Protein AF-X1LEG8-F1 (afdb_monomer)

Mean predicted aligned error: 9.17 Å

Secondary structure (DSSP, 8-state):
---SS-TTS--TT--HHHHHHHHHHHHHHHHTT----TTTHHHHHHHHHHHHHHHHHHTT-SPPPSS-EEEEEPPGGGTTT-SEEEE---TT-SS--EEEEEPPPPTT--HHHHHHHHHHT-HHHHHHHHHHHIIIIIHHHHHHHHHS--HHHHHS--HHHHHHHHHHHHHHHHHTTGGGG-HHHHHHHHHHHHHHHHHHHHHHHHHTT---HHHHHHHHHHHH---HHHHHHHHHHHHHSTT--SSTTS---------------

Radius of gyration: 20.83 Å; Cα contacts (8 Å, |Δi|>4): 251; chains: 1; bounding box: 46×63×55 Å

Structure (mmCIF, N/CA/C/O backbone):
data_AF-X1LEG8-F1
#
_entry.id   AF-X1LEG8-F1
#
loop_
_atom_site.group_PDB
_atom_site.id
_atom_site.type_symbol
_atom_site.label_atom_id
_atom_site.label_alt_id
_atom_site.label_comp_id
_atom_site.label_asym_id
_atom_site.label_entity_id
_atom_site.label_seq_id
_atom_site.pdbx_PDB_ins_code
_atom_site.Cartn_x
_atom_site.Cartn_y
_atom_site.Cartn_z
_atom_site.occupancy
_atom_site.B_iso_or_equiv
_atom_site.auth_seq_id
_atom_site.auth_comp_id
_atom_site.auth_asym_id
_atom_site.auth_atom_id
_atom_site.pdbx_PDB_model_num
ATOM 1 N N . MET A 1 1 ? -18.609 -2.906 20.758 1.00 50.59 1 MET A N 1
ATOM 2 C CA . MET A 1 1 ? -17.667 -1.766 20.766 1.00 50.59 1 MET A CA 1
ATOM 3 C C . MET A 1 1 ? -17.938 -0.996 22.038 1.00 50.59 1 MET A C 1
ATOM 5 O O . MET A 1 1 ? -19.103 -0.759 22.307 1.00 50.59 1 MET A O 1
ATOM 9 N N . ASP A 1 2 ? -16.916 -0.692 22.827 1.00 52.62 2 ASP A N 1
ATOM 10 C CA . ASP A 1 2 ? -17.061 0.093 24.057 1.00 52.62 2 ASP A CA 1
ATOM 11 C C . ASP A 1 2 ? -16.551 1.509 23.755 1.00 52.62 2 ASP A C 1
ATOM 13 O O . ASP A 1 2 ? -15.330 1.698 23.676 1.00 52.62 2 ASP A O 1
ATOM 17 N N . PRO A 1 3 ? -17.426 2.466 23.396 1.00 54.06 3 PRO A N 1
ATOM 18 C CA . PRO A 1 3 ? -16.961 3.752 22.921 1.00 54.06 3 PRO A CA 1
ATOM 19 C C . PRO A 1 3 ? -16.507 4.597 24.114 1.00 54.06 3 PRO A C 1
ATOM 21 O O . PRO A 1 3 ? -17.298 4.970 24.972 1.00 54.06 3 PRO A O 1
ATOM 24 N N . LYS A 1 4 ? -15.226 4.985 24.125 1.00 59.16 4 LYS A N 1
ATOM 25 C CA . LYS A 1 4 ? -14.716 6.033 25.033 1.00 59.16 4 LYS A CA 1
ATOM 26 C C . LYS A 1 4 ? -15.361 7.409 24.785 1.00 59.16 4 LYS A C 1
ATOM 28 O O . LYS A 1 4 ? -15.131 8.332 25.559 1.00 59.16 4 LYS A O 1
ATOM 33 N N . ILE A 1 5 ? -16.111 7.562 23.691 1.00 63.56 5 ILE A N 1
ATOM 34 C CA . ILE A 1 5 ? -16.694 8.819 23.220 1.00 63.56 5 ILE A CA 1
ATOM 35 C C . ILE A 1 5 ? -18.129 8.541 22.786 1.00 63.56 5 ILE A C 1
ATOM 37 O O . ILE A 1 5 ? -18.355 7.821 21.816 1.00 63.56 5 ILE A O 1
ATOM 41 N N . ASN A 1 6 ? -19.092 9.111 23.505 1.00 66.06 6 ASN A N 1
ATOM 42 C CA . ASN A 1 6 ? -20.481 9.120 23.076 1.00 66.06 6 ASN A CA 1
ATOM 43 C C . ASN A 1 6 ? -20.658 10.230 22.027 1.00 66.06 6 ASN A C 1
ATOM 45 O O . ASN A 1 6 ? -20.515 11.406 22.353 1.00 66.06 6 ASN A O 1
ATOM 49 N N . LEU A 1 7 ? -20.932 9.858 20.775 1.00 65.75 7 LEU A N 1
ATOM 50 C CA . LEU A 1 7 ? -21.147 10.817 19.685 1.00 65.75 7 LEU A CA 1
ATOM 51 C C . LEU A 1 7 ? -22.453 11.605 19.848 1.00 65.75 7 LEU A C 1
ATOM 53 O O . LEU A 1 7 ? -22.516 12.755 19.426 1.00 65.75 7 LEU A O 1
ATOM 57 N N . ASP A 1 8 ? -23.450 11.021 20.515 1.00 67.31 8 ASP A N 1
ATOM 58 C CA . ASP A 1 8 ? -24.740 11.662 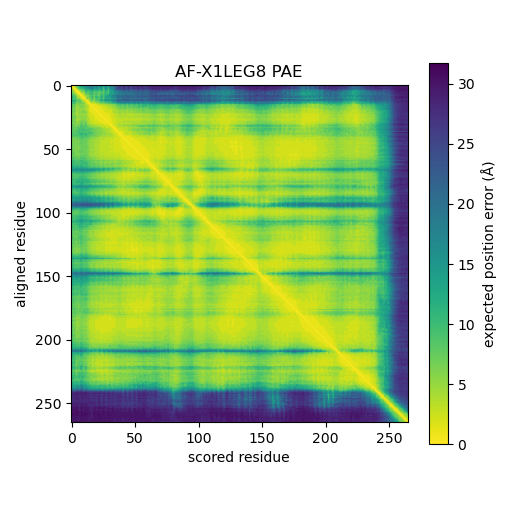20.787 1.00 67.31 8 ASP A CA 1
ATOM 59 C C . ASP A 1 8 ? -24.663 12.637 21.977 1.00 67.31 8 ASP A C 1
ATOM 61 O O . ASP A 1 8 ? -25.548 13.470 22.162 1.00 67.31 8 ASP A O 1
ATOM 65 N N . ASN A 1 9 ? -23.601 12.551 22.790 1.00 66.31 9 ASN A N 1
ATOM 66 C CA . ASN A 1 9 ? -23.337 13.463 23.904 1.00 66.31 9 ASN A CA 1
ATOM 67 C C . ASN A 1 9 ? -21.828 13.762 24.027 1.00 66.31 9 ASN A C 1
ATOM 69 O O . ASN A 1 9 ? -21.149 13.183 24.888 1.00 66.31 9 ASN A O 1
ATOM 73 N N . PRO A 1 10 ? -21.278 14.615 23.142 1.00 68.50 10 PRO A N 1
ATOM 74 C CA . PRO A 1 10 ? -19.847 14.866 23.084 1.00 68.50 10 PRO A CA 1
ATOM 75 C C . PRO A 1 10 ? -19.349 15.631 24.321 1.00 68.50 10 PRO A C 1
ATOM 77 O O . PRO A 1 10 ? -20.083 16.440 24.894 1.00 68.50 10 PRO A O 1
ATOM 80 N N . PRO A 1 11 ? -18.086 15.428 24.745 1.00 71.62 11 PRO A N 1
ATOM 81 C CA . PRO A 1 11 ? -17.508 16.194 25.842 1.00 71.62 11 PRO A CA 1
ATOM 82 C C . PRO A 1 11 ? -17.543 17.699 25.521 1.00 71.62 11 PRO A C 1
ATOM 84 O O . PRO A 1 11 ? -17.097 18.083 24.439 1.00 71.62 11 PRO A O 1
ATOM 87 N N . PRO A 1 12 ? -17.964 18.571 26.457 1.00 67.38 12 PRO A N 1
ATOM 88 C CA . PRO A 1 12 ? -18.125 20.009 26.202 1.00 67.38 12 PRO A CA 1
ATOM 89 C C . PRO A 1 12 ? -16.811 20.745 25.880 1.00 67.38 12 PRO A C 1
ATOM 91 O O . PRO A 1 12 ? -16.831 21.899 25.467 1.00 67.38 12 PRO A O 1
ATOM 94 N N . ASN A 1 13 ? -15.667 20.081 26.067 1.00 76.38 13 ASN A N 1
ATOM 95 C CA . ASN A 1 13 ? -14.334 20.667 25.950 1.0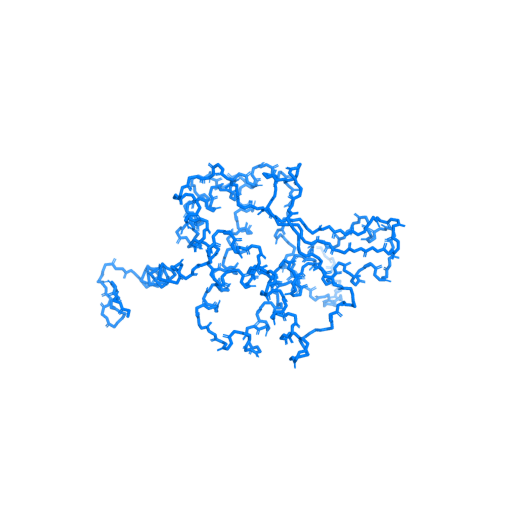0 76.38 13 ASN A CA 1
ATOM 96 C C . ASN A 1 13 ? -13.669 20.421 24.583 1.00 76.38 13 ASN A C 1
ATOM 98 O O . ASN A 1 13 ? -12.525 20.836 24.399 1.00 76.38 13 ASN A O 1
ATOM 102 N N . LEU A 1 14 ? -14.325 19.710 23.658 1.00 76.50 14 LEU A N 1
ATOM 103 C CA . LEU A 1 14 ? -13.778 19.401 22.334 1.00 76.50 14 LEU A CA 1
ATOM 104 C C . LEU A 1 14 ? -14.529 20.174 21.252 1.00 76.50 14 LEU A C 1
ATOM 106 O O . LEU A 1 14 ? -15.758 20.215 21.251 1.00 76.50 14 LEU A O 1
ATOM 110 N N . ASN A 1 15 ? -13.790 20.754 20.307 1.00 83.56 15 ASN A N 1
ATOM 111 C CA . ASN A 1 15 ? -14.395 21.257 19.076 1.00 83.56 15 ASN A CA 1
ATOM 112 C C . ASN A 1 15 ? -14.753 20.094 18.124 1.00 83.56 15 ASN A C 1
ATOM 114 O O . ASN A 1 15 ? -14.345 18.948 18.336 1.00 83.56 15 ASN A O 1
ATOM 118 N N . GLU A 1 16 ? -15.521 20.387 17.075 1.00 82.19 16 GLU A N 1
ATOM 119 C CA . GLU A 1 16 ? -16.015 19.384 16.120 1.00 82.19 16 GLU A CA 1
ATOM 120 C C . GLU A 1 16 ? -14.876 18.567 15.480 1.00 82.19 16 GLU A C 1
ATOM 122 O O . GLU A 1 16 ? -14.900 17.336 15.503 1.00 82.19 16 GLU A O 1
ATOM 127 N N . ASP A 1 17 ? -13.814 19.232 15.020 1.00 82.25 17 ASP A N 1
ATOM 128 C CA . ASP A 1 17 ? -12.648 18.573 14.418 1.00 82.25 17 ASP A CA 1
ATOM 129 C C . ASP A 1 17 ? -11.924 17.636 15.398 1.00 82.25 17 ASP A C 1
ATOM 131 O O . ASP A 1 17 ? -11.496 16.536 15.037 1.00 82.25 17 ASP A O 1
ATOM 135 N N . GLN A 1 18 ? -11.768 18.048 16.659 1.00 83.12 18 GLN A N 1
ATOM 136 C CA . GLN A 1 18 ? -11.148 17.231 17.703 1.00 83.12 18 GLN A CA 1
ATOM 137 C C . GLN A 1 18 ? -11.996 16.002 18.022 1.00 83.12 18 GLN A C 1
ATOM 139 O O . GLN A 1 18 ? -11.447 14.912 18.211 1.00 83.12 18 GLN A O 1
ATOM 144 N N . LEU A 1 19 ? -13.320 16.156 18.061 1.00 84.62 19 LEU A N 1
ATOM 145 C CA . LEU A 1 19 ? -14.245 15.050 18.271 1.00 84.62 19 LEU A CA 1
ATOM 146 C C . LEU A 1 19 ? -14.140 14.024 17.135 1.00 84.62 19 LEU A C 1
ATOM 148 O O . LEU A 1 19 ? -13.983 12.827 17.404 1.00 84.62 19 LEU A O 1
ATOM 152 N N . ILE A 1 20 ? -14.153 14.486 15.880 1.00 84.75 20 ILE A N 1
ATOM 153 C CA . ILE A 1 20 ? -14.007 13.631 14.694 1.00 84.75 20 ILE A CA 1
ATOM 154 C C . ILE A 1 20 ? -12.665 12.899 14.735 1.00 84.75 20 ILE A C 1
ATOM 156 O O . ILE A 1 20 ? -12.637 11.670 14.660 1.00 84.75 20 ILE A O 1
ATOM 160 N N . ASN A 1 21 ? -11.556 13.616 14.927 1.00 86.88 21 ASN A N 1
ATOM 161 C CA . ASN A 1 21 ? -10.221 13.016 14.943 1.00 86.88 21 ASN A CA 1
ATOM 162 C C . ASN A 1 21 ? -10.068 11.968 16.048 1.00 86.88 21 ASN A C 1
ATOM 164 O O . ASN A 1 21 ? -9.517 10.895 15.807 1.00 86.88 21 ASN A O 1
ATOM 168 N N . THR A 1 22 ? -10.583 12.241 17.248 1.00 86.44 22 THR A N 1
ATOM 169 C CA . THR A 1 22 ? -10.482 11.289 18.363 1.00 86.44 22 THR A CA 1
ATOM 170 C C . THR A 1 22 ? -11.339 10.048 18.111 1.00 86.44 22 THR A C 1
ATOM 172 O O . THR A 1 22 ? -10.915 8.931 18.408 1.00 86.44 22 THR A O 1
ATOM 175 N N . THR A 1 23 ? -12.512 10.218 17.500 1.00 88.06 23 THR A N 1
ATOM 176 C CA . THR A 1 23 ? -13.386 9.104 17.109 1.00 88.06 23 THR A CA 1
ATOM 177 C C . THR A 1 23 ? -12.735 8.245 16.028 1.00 88.06 23 THR A C 1
ATOM 179 O O . THR A 1 23 ? -12.652 7.026 16.179 1.00 88.06 23 THR A O 1
ATOM 182 N N . VAL A 1 24 ? -12.214 8.864 14.965 1.00 89.50 24 VAL A N 1
ATOM 183 C CA . VAL A 1 24 ? -11.511 8.168 13.877 1.00 89.50 24 VAL A CA 1
ATOM 184 C C . VAL A 1 24 ? -10.301 7.407 14.416 1.00 89.50 24 VAL A C 1
ATOM 186 O O . VAL A 1 24 ? -10.151 6.221 14.121 1.00 89.50 24 VAL A O 1
ATOM 189 N N . ALA A 1 25 ? -9.480 8.046 15.256 1.00 88.31 25 ALA A N 1
ATOM 190 C CA . ALA A 1 25 ? -8.344 7.398 15.906 1.00 88.31 25 ALA A CA 1
ATOM 191 C C . ALA A 1 25 ? -8.784 6.181 16.733 1.00 88.31 25 ALA A C 1
ATOM 193 O O . ALA A 1 25 ? -8.191 5.112 16.617 1.00 88.31 25 ALA A O 1
ATOM 194 N N . HIS A 1 26 ? -9.869 6.307 17.503 1.00 87.69 26 HIS A N 1
ATOM 195 C CA . HIS A 1 26 ? -10.390 5.211 18.314 1.00 87.69 26 HIS A CA 1
ATOM 196 C C . HIS A 1 26 ? -10.860 4.018 17.472 1.00 87.69 26 HIS A C 1
ATOM 198 O O . HIS A 1 26 ? -10.584 2.868 17.817 1.00 87.69 26 HIS A O 1
ATOM 204 N N . VAL A 1 27 ? -11.555 4.276 16.361 1.00 91.06 27 VAL A N 1
ATOM 205 C CA . VAL A 1 27 ? -12.006 3.219 15.446 1.00 91.06 27 VAL A CA 1
ATOM 206 C C . VAL A 1 27 ? -10.805 2.528 14.792 1.00 91.06 27 VAL A C 1
ATOM 208 O O . VAL A 1 27 ? -10.741 1.298 14.782 1.00 91.06 27 VAL A O 1
ATOM 211 N N . LEU A 1 28 ? -9.817 3.292 14.314 1.00 90.44 28 LEU A N 1
ATOM 212 C CA . LEU A 1 28 ? -8.579 2.746 13.747 1.00 90.44 28 LEU A CA 1
ATOM 213 C C . LEU A 1 28 ? -7.798 1.899 14.768 1.00 90.44 28 LEU A C 1
ATOM 215 O O . LEU A 1 28 ? -7.313 0.820 14.422 1.00 90.44 28 LEU A O 1
ATOM 219 N N . ASP A 1 29 ? -7.747 2.329 16.031 1.00 89.12 29 ASP A N 1
ATOM 220 C CA . ASP A 1 29 ? -7.111 1.589 17.127 1.00 89.12 29 ASP A CA 1
ATOM 221 C C . ASP A 1 29 ? -7.791 0.252 17.446 1.00 89.12 29 ASP A C 1
ATOM 223 O O . ASP A 1 29 ? -7.154 -0.652 17.990 1.00 89.12 29 ASP A O 1
ATOM 227 N N . LYS A 1 30 ? -9.077 0.096 17.120 1.00 89.06 30 LYS A N 1
ATOM 228 C CA . LYS A 1 30 ? -9.771 -1.193 17.234 1.00 89.06 30 LYS A CA 1
ATOM 229 C C . LYS A 1 30 ? -9.525 -2.082 16.021 1.00 89.06 30 LYS A C 1
ATOM 231 O O . LYS A 1 30 ? -9.370 -3.288 16.189 1.00 89.06 30 LYS A O 1
ATOM 236 N N . ILE A 1 31 ? -9.450 -1.495 14.828 1.00 90.31 31 ILE A N 1
ATOM 237 C CA . ILE A 1 31 ? -9.229 -2.233 13.578 1.00 90.31 31 ILE A CA 1
ATOM 238 C C . ILE A 1 31 ? -7.817 -2.831 13.518 1.00 90.31 31 ILE A C 1
ATOM 240 O O . ILE A 1 31 ? -7.653 -3.961 13.064 1.00 90.31 31 ILE A O 1
ATOM 244 N N . LYS A 1 32 ? -6.798 -2.120 14.018 1.00 88.44 32 LYS A N 1
ATOM 245 C CA . LYS A 1 32 ? -5.390 -2.566 13.957 1.00 88.44 32 LYS A CA 1
ATOM 246 C C . LYS A 1 32 ? -5.085 -3.881 14.691 1.00 88.44 32 LYS A C 1
ATOM 248 O O . LYS A 1 32 ? -4.014 -4.447 14.500 1.00 88.44 32 LYS A O 1
ATOM 253 N N . VAL A 1 33 ? -6.003 -4.368 15.531 1.00 87.56 33 VAL A N 1
ATOM 254 C CA . VAL A 1 33 ? -5.869 -5.658 16.233 1.00 87.56 33 VAL A CA 1
ATOM 255 C C . VAL A 1 33 ? -5.995 -6.839 15.259 1.00 87.56 33 VAL A C 1
ATOM 257 O O . VAL A 1 33 ? -5.414 -7.896 15.498 1.00 87.56 33 VAL A O 1
ATOM 260 N N . GLU A 1 34 ? -6.712 -6.661 14.144 1.00 86.25 34 GLU A N 1
ATOM 261 C CA . GLU A 1 34 ? -6.876 -7.671 13.096 1.00 86.25 34 GLU A CA 1
ATOM 262 C C . GLU A 1 34 ? -5.640 -7.717 12.187 1.00 86.25 34 GLU A C 1
ATOM 264 O O . GLU A 1 34 ? -5.536 -6.992 11.195 1.00 86.25 34 GLU A O 1
ATOM 269 N N . ARG A 1 35 ? -4.692 -8.592 12.521 1.00 87.94 35 ARG A N 1
ATOM 270 C CA . ARG A 1 35 ? -3.399 -8.710 11.837 1.00 87.94 35 ARG A CA 1
ATOM 271 C C . ARG A 1 35 ? -3.040 -10.158 11.530 1.00 87.94 35 ARG A C 1
ATOM 273 O O . ARG A 1 35 ? -3.543 -11.077 12.174 1.00 87.94 35 ARG A O 1
ATOM 280 N N . VAL A 1 36 ? -2.160 -10.342 10.553 1.00 88.94 36 VAL A N 1
ATOM 281 C CA . VAL A 1 36 ? -1.570 -11.646 10.233 1.00 88.94 36 VAL A CA 1
ATOM 282 C C . VAL A 1 36 ? -0.410 -11.980 11.166 1.00 88.94 36 VAL A C 1
ATOM 284 O O . VAL A 1 36 ? 0.208 -11.084 11.743 1.00 88.94 36 VAL A O 1
ATOM 287 N N . ALA A 1 37 ? -0.109 -13.273 11.292 1.00 87.88 37 ALA A N 1
ATOM 288 C CA . ALA A 1 37 ? 1.123 -13.737 11.917 1.00 87.88 37 ALA A CA 1
ATOM 289 C C . ALA A 1 37 ? 2.351 -13.295 11.095 1.00 87.88 37 ALA A C 1
ATOM 291 O O . ALA A 1 37 ? 2.256 -13.099 9.878 1.00 87.88 37 ALA A O 1
ATOM 292 N N . LYS A 1 38 ? 3.504 -13.136 11.760 1.00 86.31 38 LYS A N 1
ATOM 293 C CA . LYS A 1 38 ? 4.752 -12.651 11.140 1.00 86.31 38 LYS A CA 1
ATOM 294 C C . LYS A 1 38 ? 5.187 -13.563 9.994 1.00 86.31 38 LYS A C 1
ATOM 296 O O . LYS A 1 38 ? 5.571 -13.085 8.927 1.00 86.31 38 LYS A O 1
ATOM 301 N N . GLU A 1 39 ? 5.076 -14.864 10.215 1.00 87.06 39 GLU A N 1
ATOM 302 C CA . GLU A 1 39 ? 5.507 -15.943 9.328 1.00 87.06 39 GLU A CA 1
ATOM 303 C C . GLU A 1 39 ? 4.639 -16.008 8.062 1.00 87.06 39 GLU A C 1
ATOM 305 O O . GLU A 1 39 ? 5.124 -16.313 6.972 1.00 87.06 39 GLU A O 1
ATOM 310 N N . ASP A 1 40 ? 3.366 -15.628 8.188 1.00 89.75 40 ASP A N 1
ATOM 311 C CA . ASP A 1 40 ? 2.384 -15.680 7.108 1.00 89.75 40 ASP A CA 1
ATOM 312 C C . ASP A 1 40 ? 2.305 -14.391 6.287 1.00 89.75 40 ASP A C 1
ATOM 314 O O . ASP A 1 40 ? 1.570 -14.338 5.303 1.00 89.75 40 ASP A O 1
ATOM 318 N N . TYR A 1 41 ? 3.062 -13.347 6.631 1.00 89.69 41 TYR A N 1
ATOM 319 C CA . TYR A 1 41 ? 2.968 -12.029 5.994 1.00 89.69 41 TYR A CA 1
ATOM 320 C C . TYR A 1 41 ? 3.090 -12.072 4.462 1.00 89.69 41 TYR A C 1
ATOM 322 O O . TYR A 1 41 ? 2.232 -11.552 3.742 1.00 89.69 41 TYR A O 1
ATOM 330 N N . ILE A 1 42 ? 4.134 -12.724 3.941 1.00 91.12 42 ILE A N 1
ATOM 331 C CA . ILE A 1 42 ? 4.359 -12.817 2.489 1.00 91.12 42 ILE A CA 1
ATOM 332 C C . ILE A 1 42 ? 3.293 -13.707 1.836 1.00 91.12 42 ILE A C 1
ATOM 334 O O . ILE A 1 42 ? 2.804 -13.390 0.749 1.00 91.12 42 ILE A O 1
ATOM 338 N N . ASN A 1 43 ? 2.893 -14.792 2.501 1.00 93.12 43 ASN A N 1
ATOM 339 C CA . ASN A 1 43 ? 1.849 -15.691 2.006 1.00 93.12 43 ASN A CA 1
ATOM 340 C C . ASN A 1 43 ? 0.484 -14.997 1.955 1.00 93.12 43 ASN A C 1
ATOM 342 O O . ASN A 1 43 ? -0.265 -15.179 0.992 1.00 93.12 43 ASN A O 1
ATOM 346 N N . ARG A 1 44 ? 0.186 -14.131 2.928 1.00 93.81 44 ARG A N 1
ATOM 347 C CA . ARG A 1 44 ? -1.009 -13.294 2.913 1.00 93.81 44 ARG A CA 1
ATOM 348 C C . ARG A 1 44 ? -1.003 -12.361 1.715 1.00 93.81 44 ARG A C 1
ATOM 350 O O . ARG A 1 44 ? -2.013 -12.285 1.030 1.00 93.81 44 ARG A O 1
ATOM 357 N N . ILE A 1 45 ? 0.115 -11.692 1.434 1.00 94.19 45 ILE A N 1
ATOM 358 C CA . ILE A 1 45 ? 0.222 -10.797 0.273 1.00 94.19 45 ILE A CA 1
ATOM 359 C C . ILE A 1 45 ? 0.002 -11.563 -1.034 1.00 94.19 45 ILE A C 1
ATOM 361 O O . ILE A 1 45 ? -0.727 -11.081 -1.898 1.00 94.19 45 ILE A O 1
ATOM 365 N N . LYS A 1 46 ? 0.585 -12.760 -1.173 1.00 94.88 46 LYS A N 1
ATOM 366 C CA . LYS A 1 46 ? 0.356 -13.635 -2.336 1.00 94.88 46 LYS A CA 1
ATOM 367 C C . LYS A 1 46 ? -1.121 -13.984 -2.499 1.00 94.88 46 LYS A C 1
ATOM 369 O O . LYS A 1 46 ? -1.674 -13.812 -3.577 1.00 94.88 46 LYS A O 1
ATOM 374 N N . THR A 1 47 ? -1.759 -14.414 -1.415 1.00 95.19 47 THR A N 1
ATOM 375 C CA . THR A 1 47 ? -3.183 -14.774 -1.411 1.00 95.19 47 THR A CA 1
ATOM 376 C C . THR A 1 47 ? -4.053 -13.570 -1.769 1.00 95.19 47 THR A C 1
ATOM 378 O O . THR A 1 47 ? -4.881 -13.649 -2.670 1.00 95.19 47 THR A O 1
ATOM 381 N N . SER A 1 48 ? -3.804 -12.416 -1.145 1.00 95.06 48 SER A N 1
ATOM 382 C CA . SER A 1 48 ? -4.510 -11.171 -1.450 1.00 95.06 48 SER A CA 1
ATOM 383 C C . SER A 1 48 ? -4.308 -10.728 -2.900 1.00 95.06 48 SER A C 1
ATOM 385 O O . SER A 1 48 ? -5.248 -10.230 -3.509 1.00 95.06 48 SER A O 1
ATOM 387 N N . ALA A 1 49 ? -3.120 -10.920 -3.478 1.00 95.44 49 ALA A N 1
ATOM 388 C CA . ALA A 1 49 ? -2.854 -10.579 -4.872 1.00 95.44 49 ALA A CA 1
ATOM 389 C C . ALA A 1 49 ? -3.705 -11.415 -5.838 1.00 95.44 49 ALA A C 1
ATOM 391 O O . ALA A 1 49 ? -4.262 -10.853 -6.780 1.00 95.44 49 ALA A O 1
ATOM 392 N N . GLU A 1 50 ? -3.858 -12.715 -5.576 1.00 95.31 50 GLU A N 1
ATOM 393 C CA . GLU A 1 50 ? -4.729 -13.596 -6.362 1.00 95.31 50 GLU A CA 1
ATOM 394 C C . GLU A 1 50 ? -6.215 -13.260 -6.175 1.00 95.31 50 GLU A C 1
ATOM 396 O O . GLU A 1 50 ? -6.955 -13.190 -7.153 1.00 95.31 50 GLU A O 1
ATOM 401 N N . GLU A 1 51 ? -6.662 -12.973 -4.949 1.00 95.50 51 GLU A N 1
ATOM 402 C CA . GLU A 1 51 ? -8.039 -12.527 -4.681 1.00 95.50 51 GLU A CA 1
ATOM 403 C C . GLU A 1 51 ? -8.379 -11.236 -5.440 1.00 95.50 51 GLU A C 1
ATOM 405 O O . GLU A 1 51 ? -9.421 -11.149 -6.092 1.00 95.50 51 GLU A O 1
ATOM 410 N N . ILE A 1 52 ? -7.480 -10.246 -5.408 1.00 95.38 52 ILE A N 1
ATOM 411 C CA . ILE A 1 52 ? -7.648 -8.980 -6.132 1.00 95.38 52 ILE A CA 1
ATOM 412 C C . ILE A 1 52 ? -7.640 -9.218 -7.644 1.00 95.38 52 ILE A C 1
ATOM 414 O O . ILE A 1 52 ? -8.483 -8.676 -8.357 1.00 95.38 52 ILE A O 1
ATOM 418 N N . LYS A 1 53 ? -6.709 -10.035 -8.147 1.00 94.94 53 LYS A N 1
ATOM 419 C CA . LYS A 1 53 ? -6.622 -10.389 -9.567 1.00 94.94 53 LYS A CA 1
ATOM 420 C C . LYS A 1 53 ? -7.915 -11.041 -10.058 1.00 94.94 53 LYS A C 1
ATOM 422 O O . LYS A 1 53 ? -8.463 -10.612 -11.071 1.00 94.94 53 LYS A O 1
ATOM 427 N N . ASN A 1 54 ? -8.428 -12.024 -9.322 1.00 95.06 54 ASN A N 1
ATOM 428 C CA . ASN A 1 54 ? -9.684 -12.696 -9.645 1.00 95.06 54 ASN A CA 1
ATOM 429 C C . ASN A 1 54 ? -10.861 -11.719 -9.627 1.00 95.06 54 ASN A C 1
ATOM 431 O O . ASN A 1 54 ? -11.672 -11.731 -10.549 1.00 95.06 54 ASN A O 1
ATOM 435 N N . PHE A 1 55 ? -10.920 -10.828 -8.636 1.00 96.00 55 PHE A N 1
ATOM 436 C CA . PHE A 1 55 ? -11.955 -9.803 -8.571 1.00 96.00 55 PHE A CA 1
ATOM 437 C C . PHE A 1 55 ? -11.910 -8.847 -9.772 1.00 96.00 55 PHE A C 1
ATOM 439 O O . PHE A 1 55 ? -12.956 -8.537 -10.341 1.00 96.00 55 PHE A O 1
ATOM 446 N N . ILE A 1 56 ? -10.716 -8.402 -10.182 1.00 95.19 56 ILE A N 1
ATOM 447 C CA . ILE A 1 56 ? -10.530 -7.531 -11.354 1.00 95.19 56 ILE A CA 1
ATOM 448 C C . ILE A 1 56 ? -11.071 -8.195 -12.620 1.00 95.19 56 ILE A C 1
ATOM 450 O O . ILE A 1 56 ? -11.772 -7.538 -13.387 1.00 95.19 56 ILE A O 1
ATOM 454 N N . ILE A 1 57 ? -10.756 -9.480 -12.817 1.00 94.44 57 ILE A N 1
ATOM 455 C CA . ILE A 1 57 ? -11.193 -10.257 -13.983 1.00 94.44 57 ILE A CA 1
ATOM 456 C C . ILE A 1 57 ? -12.712 -10.452 -13.955 1.00 94.44 57 ILE A C 1
ATOM 458 O O . ILE A 1 57 ? -13.379 -10.179 -14.945 1.00 94.44 57 ILE A O 1
ATOM 462 N N . GLN A 1 58 ? -13.268 -10.879 -12.818 1.00 95.50 58 GLN A N 1
ATOM 463 C CA . GLN A 1 58 ? -14.703 -11.158 -12.675 1.00 95.50 58 GLN A CA 1
ATOM 464 C C . GLN A 1 58 ? -15.586 -9.916 -12.846 1.00 95.50 58 GLN A C 1
ATOM 466 O O . GLN A 1 58 ? -16.712 -10.035 -13.315 1.00 95.50 58 GLN A O 1
ATOM 471 N N . ASN A 1 59 ? -15.091 -8.738 -12.456 1.00 94.69 59 ASN A N 1
ATOM 472 C CA . ASN A 1 59 ? -15.842 -7.478 -12.503 1.00 94.69 59 ASN A CA 1
ATOM 473 C C . ASN A 1 59 ? -15.411 -6.557 -13.656 1.00 94.69 59 ASN A C 1
ATOM 475 O O . ASN A 1 59 ? -15.768 -5.370 -13.651 1.00 94.69 59 ASN A O 1
ATOM 479 N N . GLU A 1 60 ? -14.609 -7.092 -14.586 1.00 92.62 60 GLU A N 1
ATOM 480 C CA . GLU A 1 60 ? -14.113 -6.421 -15.794 1.00 92.62 60 GLU A CA 1
ATOM 481 C C . GLU A 1 60 ? -13.591 -5.003 -15.503 1.00 92.62 60 GLU A C 1
ATOM 483 O O . GLU A 1 60 ? -13.938 -4.030 -16.171 1.00 92.62 60 GLU A O 1
ATOM 488 N N . VAL A 1 61 ? -12.794 -4.858 -14.436 1.00 91.88 61 VAL A N 1
ATOM 489 C CA . VAL A 1 61 ? -12.349 -3.533 -13.961 1.00 91.88 61 VAL A CA 1
ATOM 490 C C . VAL A 1 61 ? -11.334 -2.930 -14.925 1.00 91.88 61 VAL A C 1
ATOM 492 O O . VAL A 1 61 ? -11.457 -1.772 -15.315 1.00 91.88 61 VAL A O 1
ATOM 495 N N . ILE A 1 62 ? -10.326 -3.721 -15.297 1.00 92.88 62 ILE A N 1
ATOM 496 C CA . ILE A 1 62 ? -9.308 -3.388 -16.294 1.00 92.88 62 ILE A CA 1
ATOM 497 C C . ILE A 1 62 ? -8.810 -4.665 -16.976 1.00 92.88 62 ILE A C 1
ATOM 499 O O . ILE A 1 62 ? -8.877 -5.754 -16.404 1.00 92.88 62 ILE A O 1
ATOM 503 N N . GLU A 1 63 ? -8.215 -4.520 -18.156 1.00 91.31 63 GLU A N 1
ATOM 504 C CA . GLU A 1 63 ? -7.498 -5.609 -18.818 1.00 91.31 63 GLU A CA 1
ATOM 505 C C . GLU A 1 63 ? -6.138 -5.852 -18.140 1.00 91.31 63 GLU A C 1
ATOM 507 O O . GLU A 1 63 ? -5.257 -4.981 -18.124 1.00 91.31 63 GLU A O 1
ATOM 512 N N . LEU A 1 64 ? -5.955 -7.043 -17.566 1.00 92.12 64 LEU A N 1
ATOM 513 C CA . LEU A 1 64 ? -4.702 -7.429 -16.921 1.00 92.12 64 LEU A CA 1
ATOM 514 C C . LEU A 1 64 ? -3.681 -7.983 -17.930 1.00 92.12 64 LEU A C 1
ATOM 516 O O . LEU A 1 64 ? -4.064 -8.652 -18.886 1.00 92.12 64 LEU A O 1
ATOM 520 N N . PRO A 1 65 ? -2.374 -7.759 -17.697 1.00 89.81 65 PRO A N 1
ATOM 521 C CA . PRO A 1 65 ? -1.302 -8.389 -18.458 1.00 89.81 65 PRO A CA 1
ATOM 522 C C . PRO A 1 65 ? -1.413 -9.914 -18.524 1.00 89.81 65 PRO A C 1
ATOM 524 O O . PRO A 1 65 ? -1.736 -10.560 -17.529 1.00 89.81 65 PRO A O 1
ATOM 527 N N . GLU A 1 66 ? -1.025 -10.483 -19.667 1.00 83.56 66 GLU A N 1
ATOM 528 C CA . GLU A 1 66 ? -0.889 -11.936 -19.861 1.00 83.56 66 GLU A CA 1
ATOM 529 C C . GLU A 1 66 ? 0.181 -12.546 -18.937 1.00 83.56 66 GLU A C 1
ATOM 531 O O . GLU A 1 66 ? 0.071 -13.693 -18.507 1.00 83.56 66 GLU A O 1
ATOM 536 N N . ASN A 1 67 ? 1.222 -11.773 -18.609 1.00 83.25 67 ASN A N 1
ATOM 537 C CA . ASN A 1 67 ? 2.284 -12.205 -17.710 1.00 83.25 67 ASN A CA 1
ATOM 538 C C . ASN A 1 67 ? 1.837 -12.112 -16.247 1.00 83.25 67 ASN A C 1
ATOM 540 O O . ASN A 1 67 ? 1.255 -11.117 -15.811 1.00 83.25 67 ASN A O 1
ATOM 544 N N . ASN A 1 68 ? 2.211 -13.117 -15.458 1.00 85.81 68 ASN A N 1
ATOM 545 C CA . ASN A 1 68 ? 2.059 -13.063 -14.010 1.00 85.81 68 ASN A CA 1
ATOM 546 C C . ASN A 1 68 ? 3.175 -12.233 -13.356 1.00 85.81 68 ASN A C 1
ATOM 548 O O . ASN A 1 68 ? 4.270 -12.078 -13.903 1.00 85.81 68 ASN A O 1
ATOM 552 N N . LEU A 1 69 ? 2.866 -11.693 -12.179 1.00 91.31 69 LEU A N 1
ATOM 553 C CA . LEU A 1 69 ? 3.793 -10.987 -11.310 1.00 91.31 69 LEU A CA 1
ATOM 554 C C . LEU A 1 69 ? 4.248 -11.937 -10.200 1.00 91.31 69 LEU A C 1
ATOM 556 O O . LEU A 1 69 ? 3.457 -12.299 -9.329 1.00 91.31 69 LEU A O 1
ATOM 560 N N . ASP A 1 70 ? 5.530 -12.285 -10.193 1.00 92.88 70 ASP A N 1
ATOM 561 C CA . ASP A 1 70 ? 6.084 -13.181 -9.181 1.00 92.88 70 ASP A CA 1
ATOM 562 C C . ASP A 1 70 ? 6.303 -12.427 -7.867 1.00 92.88 70 ASP A C 1
ATOM 564 O O . ASP A 1 70 ? 7.111 -11.503 -7.789 1.00 92.88 70 ASP A O 1
ATOM 568 N N . ILE A 1 71 ? 5.606 -12.812 -6.801 1.00 94.31 71 ILE A N 1
ATOM 569 C CA . ILE A 1 71 ? 5.808 -12.221 -5.473 1.00 94.31 71 ILE A CA 1
ATOM 570 C C . ILE A 1 71 ? 6.834 -13.064 -4.717 1.00 94.31 71 ILE A C 1
ATOM 572 O O . ILE A 1 71 ? 6.572 -14.219 -4.373 1.00 94.31 71 ILE A O 1
ATOM 576 N N . VAL A 1 72 ? 8.004 -12.490 -4.441 1.00 93.88 72 VAL A N 1
ATOM 577 C CA . VAL A 1 72 ? 9.149 -13.221 -3.876 1.00 93.88 72 VAL A CA 1
ATOM 578 C C . VA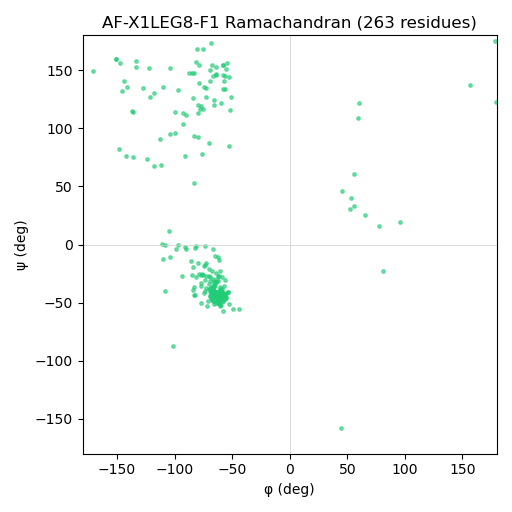L A 1 72 ? 9.796 -12.462 -2.712 1.00 93.88 72 VAL A C 1
ATOM 580 O O . VAL A 1 72 ? 9.724 -11.230 -2.663 1.00 93.88 72 VAL A O 1
ATOM 583 N N . PRO A 1 73 ? 10.447 -13.162 -1.766 1.00 93.19 73 PRO A N 1
ATOM 584 C CA . PRO A 1 73 ? 11.306 -12.518 -0.778 1.00 93.19 73 PRO A CA 1
ATOM 585 C C . PRO A 1 73 ? 12.411 -11.697 -1.452 1.00 93.19 73 PRO A C 1
ATOM 587 O O . PRO A 1 73 ? 12.975 -12.099 -2.471 1.00 93.19 73 PRO A O 1
ATOM 590 N N . MET A 1 74 ? 12.715 -10.529 -0.895 1.00 93.44 74 MET A N 1
ATOM 591 C CA . MET A 1 74 ? 13.780 -9.667 -1.398 1.00 93.44 74 MET A CA 1
ATOM 592 C C . MET A 1 74 ? 15.163 -10.255 -1.076 1.00 93.44 74 MET A C 1
ATOM 594 O O . MET A 1 74 ? 15.378 -10.648 0.071 1.00 93.44 74 MET A O 1
ATOM 598 N N . PRO A 1 75 ? 16.114 -10.275 -2.029 1.00 91.25 75 PRO A N 1
ATOM 599 C CA . PRO A 1 75 ? 17.501 -10.654 -1.752 1.00 91.25 75 PRO A CA 1
ATOM 600 C C . PRO A 1 75 ? 18.137 -9.768 -0.677 1.00 91.25 75 PRO A C 1
ATOM 602 O O . PRO A 1 75 ? 17.833 -8.573 -0.610 1.00 91.25 75 PRO A O 1
ATOM 605 N N . HIS A 1 76 ? 19.024 -10.344 0.139 1.00 88.69 76 HIS A N 1
ATOM 606 C CA . HIS A 1 76 ? 19.601 -9.690 1.319 1.00 88.69 76 HIS A CA 1
ATOM 607 C C . HIS A 1 76 ? 20.307 -8.371 0.975 1.00 88.69 76 HIS A C 1
ATOM 609 O O . HIS A 1 76 ? 20.181 -7.399 1.712 1.00 88.69 76 HIS A O 1
ATOM 615 N N . GLU A 1 77 ? 20.961 -8.285 -0.188 1.00 88.31 77 GLU A N 1
ATOM 616 C CA . GLU A 1 77 ? 21.674 -7.069 -0.623 1.00 88.31 77 GLU A CA 1
ATOM 617 C C . GLU A 1 77 ? 20.773 -5.828 -0.776 1.00 88.31 77 GLU A C 1
ATOM 619 O O . GLU A 1 77 ? 21.262 -4.699 -0.747 1.00 88.31 77 GLU A O 1
ATOM 624 N N . PHE A 1 78 ? 19.463 -6.018 -0.968 1.00 85.56 78 PHE A N 1
ATOM 625 C CA . PHE A 1 78 ? 18.496 -4.924 -1.119 1.00 85.56 78 PHE A CA 1
ATOM 626 C C . PHE A 1 78 ? 17.649 -4.679 0.136 1.00 85.56 78 PHE A C 1
ATOM 628 O O . PHE A 1 78 ? 16.949 -3.659 0.212 1.00 85.56 78 PHE A O 1
ATOM 635 N N . GLN A 1 79 ? 17.710 -5.587 1.115 1.00 85.44 79 GLN A N 1
ATOM 636 C CA . GLN A 1 79 ? 17.027 -5.429 2.395 1.00 85.44 79 GLN A CA 1
ATOM 637 C C . GLN A 1 79 ? 17.611 -4.218 3.151 1.00 85.44 79 GLN A C 1
ATOM 639 O O . GLN A 1 79 ? 18.768 -3.845 2.974 1.00 85.44 79 GLN A O 1
ATOM 644 N N . GLY A 1 80 ? 16.779 -3.511 3.921 1.00 76.06 80 GLY A N 1
ATOM 645 C CA . GLY A 1 80 ? 17.164 -2.269 4.617 1.00 76.06 80 GLY A CA 1
ATOM 646 C C . GLY A 1 80 ? 17.155 -0.992 3.758 1.00 76.06 80 GLY A C 1
ATOM 647 O O . GLY A 1 80 ? 16.952 0.098 4.287 1.00 76.06 80 GLY A O 1
ATOM 648 N N . ILE A 1 81 ? 17.268 -1.089 2.426 1.00 75.75 81 ILE A N 1
ATOM 649 C CA . ILE A 1 81 ? 17.190 0.083 1.525 1.00 75.75 81 ILE A CA 1
ATOM 650 C C . ILE A 1 81 ? 15.734 0.440 1.209 1.00 75.75 81 ILE A C 1
ATOM 652 O O . ILE A 1 81 ? 15.327 1.609 1.146 1.00 75.75 81 ILE A O 1
ATOM 656 N N . THR A 1 82 ? 14.926 -0.582 0.934 1.00 80.81 82 THR A N 1
ATOM 657 C CA . THR A 1 82 ? 13.513 -0.420 0.615 1.00 80.81 82 THR A CA 1
ATOM 658 C C . THR A 1 82 ? 12.704 -1.604 1.109 1.00 80.81 82 THR A C 1
ATOM 660 O O . THR A 1 82 ? 13.232 -2.690 1.291 1.00 80.81 82 THR A O 1
ATOM 663 N N . TRP A 1 83 ? 11.408 -1.380 1.326 1.00 84.06 83 TRP A N 1
ATOM 664 C CA . TRP A 1 83 ? 10.478 -2.426 1.752 1.00 84.06 83 TRP A CA 1
ATOM 665 C C . TRP A 1 83 ? 9.915 -3.242 0.581 1.00 84.06 83 TRP A C 1
ATOM 667 O O . TRP A 1 83 ? 9.471 -4.373 0.736 1.00 84.06 83 TRP A O 1
ATOM 677 N N . THR A 1 84 ? 9.872 -2.630 -0.606 1.00 89.50 84 THR A N 1
ATOM 678 C CA . THR A 1 84 ? 9.368 -3.257 -1.832 1.00 89.50 84 THR A CA 1
ATOM 679 C C . THR A 1 84 ? 10.156 -2.818 -3.037 1.00 89.50 84 THR A C 1
ATOM 681 O O . THR A 1 84 ? 10.441 -1.629 -3.209 1.00 89.50 84 THR A O 1
ATOM 684 N N . ARG A 1 85 ? 10.404 -3.769 -3.932 1.00 89.44 85 ARG A N 1
ATOM 685 C CA . ARG A 1 85 ? 11.065 -3.519 -5.204 1.00 89.44 85 ARG A CA 1
ATOM 686 C C . ARG A 1 85 ? 10.351 -4.284 -6.311 1.00 89.44 85 ARG A C 1
ATOM 688 O O . ARG A 1 85 ? 10.347 -5.505 -6.326 1.00 89.44 85 ARG A O 1
ATOM 695 N N . LEU A 1 86 ? 9.756 -3.548 -7.247 1.00 89.94 86 LEU A N 1
ATOM 696 C CA . LEU A 1 86 ? 9.301 -4.129 -8.505 1.00 89.94 86 LEU A CA 1
ATOM 697 C C . LEU A 1 86 ? 10.517 -4.262 -9.419 1.00 89.94 86 LEU A C 1
ATOM 699 O O . LEU A 1 86 ? 11.176 -3.266 -9.728 1.00 89.94 86 LEU A O 1
ATOM 703 N N . THR A 1 87 ? 10.812 -5.486 -9.821 1.00 89.19 87 THR A N 1
ATOM 704 C CA . THR A 1 87 ? 11.817 -5.795 -10.827 1.00 89.19 87 THR A CA 1
ATOM 705 C C . THR A 1 87 ? 11.133 -6.149 -12.128 1.00 89.19 87 THR A C 1
ATOM 707 O O . THR A 1 87 ? 9.986 -6.596 -12.173 1.00 89.19 87 THR A O 1
ATOM 710 N N . SER A 1 88 ? 11.845 -5.883 -13.203 1.00 86.31 88 SER A N 1
ATOM 711 C CA . SER A 1 88 ? 11.346 -6.043 -14.550 1.00 86.31 88 SER A CA 1
ATOM 712 C C . SER A 1 88 ? 12.514 -6.366 -15.467 1.00 86.31 88 SER A C 1
ATOM 714 O O . SER A 1 88 ? 13.636 -5.993 -15.105 1.00 86.31 88 SER A O 1
ATOM 716 N N . PRO A 1 89 ? 12.254 -6.947 -16.646 1.00 83.75 89 PRO A N 1
ATOM 717 C CA . PRO A 1 89 ? 13.303 -7.293 -17.596 1.00 83.75 89 PRO A CA 1
ATOM 718 C C . PRO A 1 89 ? 14.176 -6.091 -17.959 1.00 83.75 89 PRO A C 1
ATOM 720 O O . PRO A 1 89 ? 13.722 -4.931 -17.921 1.00 83.75 89 PRO A O 1
ATOM 723 N N . GLY A 1 90 ? 15.432 -6.377 -18.296 1.00 82.19 90 GLY A N 1
ATOM 724 C CA . GLY A 1 90 ? 16.395 -5.380 -18.741 1.00 82.19 90 GLY A CA 1
ATOM 725 C C . GLY A 1 90 ? 15.868 -4.565 -19.924 1.00 82.19 90 GLY A C 1
ATOM 726 O O . GLY A 1 90 ? 15.013 -5.004 -20.685 1.00 82.19 90 GLY A O 1
ATOM 727 N N . VAL A 1 91 ? 16.388 -3.351 -20.106 1.00 80.94 91 VAL A N 1
ATOM 728 C CA . VAL A 1 91 ? 15.940 -2.437 -21.180 1.00 80.94 91 VAL A CA 1
ATOM 729 C C . VAL A 1 91 ? 16.103 -3.043 -22.582 1.00 80.94 91 VAL A C 1
ATOM 731 O O . VAL A 1 91 ? 15.340 -2.700 -23.484 1.00 80.94 91 VAL A O 1
ATOM 734 N N . TYR A 1 92 ? 17.075 -3.944 -22.741 1.00 80.38 92 TYR A N 1
ATOM 735 C CA . TYR A 1 92 ? 17.379 -4.660 -23.982 1.00 80.38 92 TYR A CA 1
ATOM 736 C C . TYR A 1 92 ? 16.790 -6.079 -24.029 1.00 80.38 92 TYR A C 1
ATOM 738 O O . TYR A 1 92 ? 16.909 -6.756 -25.046 1.00 80.38 92 TYR A O 1
ATOM 746 N N . GLU A 1 93 ? 16.156 -6.538 -22.948 1.00 79.31 93 GLU A N 1
ATOM 747 C CA . GLU A 1 93 ? 15.511 -7.847 -22.890 1.00 79.31 93 GLU A CA 1
ATOM 748 C C . GLU A 1 93 ? 14.056 -7.703 -23.345 1.00 79.31 93 GLU A C 1
ATOM 750 O O . GLU A 1 93 ? 13.232 -7.085 -22.672 1.00 79.31 93 GLU A O 1
ATOM 755 N N . GLY A 1 94 ? 13.734 -8.269 -24.511 1.00 66.50 94 GLY A N 1
ATOM 756 C CA . GLY A 1 94 ? 12.376 -8.226 -25.069 1.00 66.50 94 GLY A CA 1
ATOM 757 C C . GLY A 1 94 ? 11.375 -9.135 -24.348 1.00 66.50 94 GLY A C 1
ATOM 758 O O . GLY A 1 94 ? 10.169 -8.972 -24.508 1.00 66.50 94 GLY A O 1
ATOM 759 N N . SER A 1 95 ? 11.865 -10.078 -23.544 1.00 70.25 95 SER A N 1
ATOM 760 C CA . SER A 1 95 ? 11.061 -11.041 -22.795 1.00 70.25 95 SER A CA 1
ATOM 761 C C . SER A 1 95 ? 11.672 -11.276 -21.422 1.00 70.25 95 SER A C 1
ATOM 763 O O . SER A 1 95 ? 12.876 -11.499 -21.315 1.00 70.25 95 SER A O 1
ATOM 765 N N . GLY A 1 96 ? 10.843 -11.297 -20.386 1.00 75.62 96 GLY A N 1
ATOM 766 C CA . GLY A 1 96 ? 11.263 -11.725 -19.060 1.00 75.62 96 GLY A CA 1
ATOM 767 C C . GLY A 1 96 ? 10.135 -11.607 -18.045 1.00 75.62 96 GLY A C 1
ATOM 768 O O . GLY A 1 96 ? 9.041 -11.122 -18.351 1.00 75.62 96 GLY A O 1
ATOM 769 N N . THR A 1 97 ? 10.406 -12.073 -16.834 1.00 84.50 97 THR A N 1
ATOM 770 C CA . THR A 1 97 ?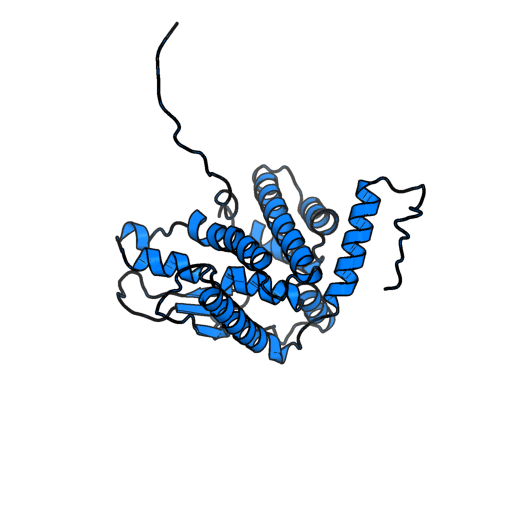 9.442 -12.070 -15.739 1.00 84.50 97 THR A CA 1
ATOM 771 C C . THR A 1 97 ? 9.492 -10.756 -14.970 1.00 84.50 97 THR A C 1
ATOM 773 O O . THR A 1 97 ? 10.528 -10.097 -14.847 1.00 84.50 97 THR A O 1
ATOM 776 N N . PHE A 1 98 ? 8.336 -10.348 -14.460 1.00 90.25 98 PHE A N 1
ATOM 777 C CA . PHE A 1 98 ? 8.251 -9.277 -13.482 1.00 90.25 98 PHE A CA 1
ATOM 778 C C . PHE A 1 98 ? 8.185 -9.925 -12.112 1.00 90.25 98 PHE A C 1
ATOM 780 O O . PHE A 1 98 ? 7.386 -10.836 -11.911 1.00 90.25 98 PHE A O 1
ATOM 787 N N . SER A 1 99 ? 8.978 -9.431 -11.163 1.00 92.88 99 SER A N 1
ATOM 788 C CA . SER A 1 99 ? 8.853 -9.878 -9.778 1.00 92.88 99 SER A CA 1
ATOM 789 C C . SER A 1 99 ? 8.705 -8.710 -8.818 1.00 92.88 99 SER A C 1
ATOM 791 O O . SER A 1 99 ? 9.415 -7.704 -8.908 1.00 92.88 99 SER A O 1
ATOM 793 N N . LEU A 1 100 ? 7.763 -8.838 -7.891 1.00 94.31 100 LEU A N 1
ATOM 794 C CA . LEU A 1 100 ? 7.612 -7.966 -6.745 1.00 94.31 100 LEU A CA 1
ATOM 795 C C . LEU A 1 100 ? 8.382 -8.575 -5.573 1.00 94.31 100 LEU A C 1
ATOM 797 O O . LEU A 1 100 ? 7.935 -9.521 -4.929 1.00 94.31 100 LEU A O 1
ATOM 801 N N . GLN A 1 101 ? 9.544 -7.996 -5.300 1.00 94.25 101 GLN A N 1
ATOM 802 C CA . GLN A 1 101 ? 10.396 -8.355 -4.178 1.00 94.25 101 GLN A CA 1
ATOM 803 C C . GLN A 1 101 ? 9.921 -7.628 -2.918 1.00 94.25 101 GLN A C 1
ATOM 805 O O . GLN A 1 101 ? 9.800 -6.395 -2.919 1.00 94.25 101 GLN A O 1
ATOM 810 N N . ILE A 1 102 ? 9.665 -8.380 -1.851 1.00 92.94 102 ILE A N 1
ATOM 811 C CA . ILE A 1 102 ? 9.169 -7.867 -0.567 1.00 92.94 102 ILE A CA 1
ATOM 812 C C . ILE A 1 102 ? 10.196 -8.172 0.511 1.00 92.94 102 ILE A C 1
ATOM 814 O O . ILE A 1 102 ? 10.660 -9.306 0.618 1.00 92.94 102 ILE A O 1
ATOM 818 N N . THR A 1 103 ? 10.552 -7.164 1.301 1.00 90.62 103 THR A N 1
ATOM 819 C CA . THR A 1 103 ? 11.478 -7.333 2.423 1.00 90.62 103 THR A CA 1
ATOM 820 C C . THR A 1 103 ? 10.828 -8.228 3.476 1.00 90.62 103 THR A C 1
ATOM 822 O O . THR A 1 103 ? 9.744 -7.884 3.958 1.00 90.62 103 THR A O 1
ATOM 825 N N . PRO A 1 104 ? 11.435 -9.382 3.813 1.00 89.94 104 PRO A N 1
ATOM 826 C CA . PRO A 1 104 ? 11.000 -10.177 4.954 1.00 89.94 104 PRO A CA 1
ATOM 827 C C . PRO A 1 104 ? 11.070 -9.347 6.236 1.00 89.94 104 PRO A C 1
ATOM 829 O O . PRO A 1 104 ? 11.854 -8.403 6.322 1.00 89.94 104 PRO A O 1
ATOM 832 N N . ILE A 1 105 ? 10.260 -9.695 7.235 1.00 89.06 105 ILE A N 1
ATOM 833 C CA . ILE A 1 105 ? 10.375 -9.044 8.541 1.00 89.06 105 ILE A CA 1
ATOM 834 C C . ILE A 1 105 ? 11.733 -9.429 9.140 1.00 89.06 105 ILE A C 1
ATOM 836 O O . ILE A 1 105 ? 11.981 -10.631 9.264 1.00 89.06 105 ILE A O 1
ATOM 840 N N . PRO A 1 106 ? 12.587 -8.459 9.512 1.00 85.69 106 PRO A N 1
ATOM 841 C CA . PRO A 1 106 ? 13.889 -8.763 10.090 1.00 85.69 106 PRO A CA 1
ATOM 842 C C . PRO A 1 106 ? 13.777 -9.644 11.345 1.00 85.69 106 PRO A C 1
ATOM 844 O O . PRO A 1 106 ? 12.803 -9.577 12.108 1.00 85.69 106 PRO A O 1
ATOM 847 N N . GLU A 1 107 ? 14.747 -10.537 11.529 1.00 84.75 107 GLU A N 1
ATOM 848 C CA . GLU A 1 107 ? 14.786 -11.456 12.675 1.00 84.75 107 GLU A CA 1
ATOM 849 C C . GLU A 1 107 ? 15.219 -10.748 13.964 1.00 84.75 107 GLU A C 1
ATOM 851 O O . GLU A 1 107 ? 14.797 -11.148 15.043 1.00 84.75 107 GLU A O 1
ATOM 856 N N . ASP A 1 108 ? 15.987 -9.666 13.837 1.00 85.94 108 ASP A N 1
ATOM 857 C CA . ASP A 1 108 ? 16.519 -8.828 14.915 1.00 85.94 108 ASP A CA 1
ATOM 858 C C . ASP A 1 108 ? 15.518 -7.790 15.452 1.00 85.94 108 ASP A C 1
ATOM 860 O O . ASP A 1 108 ? 15.840 -7.036 16.367 1.00 85.94 108 ASP A O 1
ATOM 864 N N . TRP A 1 109 ? 14.303 -7.730 14.899 1.00 86.00 109 TRP A N 1
ATOM 865 C CA . TRP A 1 109 ? 13.259 -6.846 15.411 1.00 86.00 109 TRP A CA 1
ATOM 866 C C . TRP A 1 109 ? 12.694 -7.340 16.737 1.00 86.00 109 TRP A C 1
ATOM 868 O O . TRP A 1 109 ? 12.149 -8.442 16.826 1.00 86.00 109 TRP A O 1
ATOM 878 N N . GLU A 1 110 ? 12.704 -6.446 17.722 1.00 89.12 110 GLU A N 1
ATOM 879 C CA . GLU A 1 110 ? 12.026 -6.641 19.000 1.00 89.12 110 GLU A CA 1
ATOM 880 C C . GLU A 1 110 ? 10.520 -6.893 18.804 1.00 89.12 110 GLU A C 1
ATOM 882 O O . GLU A 1 110 ? 9.896 -6.453 17.823 1.00 89.12 110 GLU A O 1
ATOM 887 N N . GLU A 1 111 ? 9.900 -7.576 19.768 1.00 87.06 111 GLU A N 1
ATOM 888 C CA . GLU A 1 111 ? 8.486 -7.960 19.690 1.00 87.06 111 GLU A CA 1
ATOM 889 C C . GLU A 1 111 ? 7.567 -6.735 19.534 1.00 87.06 111 GLU A C 1
ATOM 891 O O . GLU A 1 111 ? 6.656 -6.730 18.699 1.00 87.06 111 GLU A O 1
ATOM 896 N N . ASP A 1 112 ? 7.863 -5.650 20.253 1.00 86.88 112 ASP A N 1
ATOM 897 C CA . ASP A 1 112 ? 7.114 -4.393 20.177 1.00 86.88 112 ASP A CA 1
ATOM 898 C C . ASP A 1 112 ? 7.244 -3.700 18.811 1.00 86.88 112 ASP A C 1
ATOM 900 O O . ASP A 1 112 ? 6.270 -3.132 18.305 1.00 86.88 112 ASP A O 1
ATOM 904 N N . GLN A 1 113 ? 8.415 -3.776 18.169 1.00 85.88 113 GLN A N 1
ATOM 905 C CA . GLN A 1 113 ? 8.627 -3.219 16.827 1.00 85.88 113 GLN A CA 1
ATOM 906 C C . GLN A 1 113 ? 7.824 -3.998 15.787 1.00 85.88 113 GLN A C 1
ATOM 908 O O . GLN A 1 113 ? 7.093 -3.411 14.985 1.00 85.88 113 GLN A O 1
ATOM 913 N N . THR A 1 114 ? 7.898 -5.329 15.856 1.00 87.12 114 THR A N 1
ATOM 914 C CA . THR A 1 114 ? 7.120 -6.230 15.001 1.00 87.12 114 THR A CA 1
ATOM 915 C C . THR A 1 114 ? 5.622 -5.986 15.185 1.00 87.12 114 THR A C 1
ATOM 917 O O . THR A 1 114 ? 4.877 -5.855 14.212 1.00 87.12 114 THR A O 1
ATOM 920 N N . LYS A 1 115 ? 5.163 -5.856 16.432 1.00 87.94 115 LYS A N 1
ATOM 921 C CA . LYS A 1 115 ? 3.766 -5.556 16.747 1.00 87.94 115 LYS A CA 1
ATOM 922 C C . LYS A 1 115 ? 3.322 -4.216 16.166 1.00 87.94 115 LYS A C 1
ATOM 924 O O . LYS A 1 115 ? 2.304 -4.184 15.480 1.00 87.94 115 LYS A O 1
ATOM 929 N N . SER A 1 116 ? 4.088 -3.148 16.383 1.00 87.00 116 SER A N 1
ATOM 930 C CA . SER A 1 116 ? 3.804 -1.809 15.846 1.00 87.00 116 SER A CA 1
ATOM 931 C C . SER A 1 116 ? 3.728 -1.805 14.315 1.00 87.00 116 SER A C 1
ATOM 933 O O . SER A 1 116 ? 2.845 -1.175 13.727 1.00 87.00 116 SER A O 1
ATOM 935 N N . PHE A 1 117 ? 4.598 -2.575 13.653 1.00 88.25 117 PHE A N 1
ATOM 936 C CA . PHE A 1 117 ? 4.550 -2.751 12.206 1.00 88.25 117 PHE A CA 1
ATOM 937 C C . PHE A 1 117 ? 3.242 -3.411 11.753 1.00 88.25 117 PHE A C 1
ATOM 939 O O . PHE A 1 117 ? 2.581 -2.891 10.858 1.00 88.25 117 PHE A O 1
ATOM 946 N N . PHE A 1 118 ? 2.835 -4.518 12.376 1.00 90.00 118 PHE A N 1
ATOM 947 C CA . PHE A 1 118 ? 1.602 -5.225 12.006 1.00 90.00 118 PHE A CA 1
ATOM 948 C C . PHE A 1 118 ? 0.313 -4.522 12.452 1.00 90.00 118 PHE A C 1
ATOM 950 O O . PHE A 1 118 ? -0.747 -4.800 11.898 1.00 90.00 118 PHE A O 1
ATOM 957 N N . GLU A 1 119 ? 0.386 -3.593 13.406 1.00 89.94 119 GLU A N 1
ATOM 958 C CA . GLU A 1 119 ? -0.718 -2.676 13.709 1.00 89.94 119 GLU A CA 1
ATOM 959 C C . GLU A 1 119 ? -0.980 -1.707 12.540 1.00 89.94 119 GLU A C 1
ATOM 961 O O . GLU A 1 119 ? -2.132 -1.462 12.168 1.00 89.94 119 GLU A O 1
ATOM 966 N N . GLU A 1 120 ? 0.080 -1.186 11.914 1.00 87.31 120 GLU A N 1
ATOM 967 C CA . GLU A 1 120 ? -0.053 -0.381 10.695 1.00 87.31 120 GLU A CA 1
ATOM 968 C C . GLU A 1 120 ? -0.429 -1.278 9.502 1.00 87.31 120 GLU A C 1
ATOM 970 O O . GLU A 1 120 ? -1.449 -1.046 8.857 1.00 87.31 120 GLU A O 1
ATOM 975 N N . TYR A 1 121 ? 0.334 -2.346 9.244 1.00 88.25 121 TYR A N 1
ATOM 976 C CA . TYR A 1 121 ? 0.095 -3.343 8.189 1.00 88.25 121 TYR A CA 1
ATOM 977 C C . TYR A 1 121 ? -0.906 -4.421 8.626 1.00 88.25 121 TYR A C 1
ATOM 979 O O . TYR A 1 121 ? -0.648 -5.621 8.528 1.00 88.25 121 TYR A O 1
ATOM 987 N N . ASN A 1 122 ? -2.067 -3.973 9.097 1.00 90.94 122 ASN A N 1
ATOM 988 C CA . ASN A 1 122 ? -3.184 -4.838 9.460 1.00 90.94 122 ASN A CA 1
ATOM 989 C C . ASN A 1 122 ? -3.809 -5.518 8.221 1.00 90.94 122 ASN A C 1
ATOM 991 O O . ASN A 1 122 ? -3.481 -5.199 7.072 1.00 90.94 122 ASN A O 1
ATOM 995 N N . ASN A 1 123 ? -4.753 -6.435 8.446 1.00 90.81 123 ASN A N 1
ATOM 996 C CA . ASN A 1 123 ? -5.388 -7.228 7.385 1.00 90.81 123 ASN A CA 1
ATOM 997 C C . ASN A 1 123 ? -6.036 -6.377 6.279 1.00 90.81 123 ASN A C 1
ATOM 999 O O . ASN A 1 123 ? -6.062 -6.799 5.124 1.00 90.81 123 ASN A O 1
ATOM 1003 N N . PHE A 1 124 ? -6.521 -5.177 6.603 1.00 92.31 124 PHE A N 1
ATOM 1004 C CA . PHE A 1 124 ? -7.146 -4.266 5.642 1.00 92.31 124 PHE A CA 1
ATOM 1005 C C . PHE A 1 124 ? -6.103 -3.463 4.865 1.00 92.31 124 PHE A C 1
ATOM 1007 O O . PHE A 1 124 ? -6.196 -3.345 3.642 1.00 92.31 124 PHE A O 1
ATOM 1014 N N . LEU A 1 125 ? -5.078 -2.941 5.548 1.00 91.25 125 LEU A N 1
ATOM 1015 C CA . LEU A 1 125 ? -4.010 -2.204 4.876 1.00 91.25 125 LEU A CA 1
ATOM 1016 C C . LEU A 1 125 ? -3.200 -3.115 3.948 1.00 91.25 125 LEU A C 1
ATOM 1018 O O . LEU A 1 125 ? -2.774 -2.655 2.892 1.00 91.25 125 LEU A O 1
ATOM 1022 N N . ILE A 1 126 ? -3.026 -4.400 4.282 1.00 92.56 126 ILE A N 1
ATOM 1023 C CA . ILE A 1 126 ? -2.358 -5.368 3.397 1.00 92.56 126 ILE A CA 1
ATOM 1024 C C . ILE A 1 126 ? -3.081 -5.486 2.049 1.00 92.56 126 ILE A C 1
ATOM 1026 O O . ILE A 1 126 ? -2.407 -5.491 1.017 1.00 92.56 126 ILE A O 1
ATOM 1030 N N . TYR A 1 127 ? -4.418 -5.512 2.019 1.00 92.81 127 TYR A N 1
ATOM 1031 C CA . TYR A 1 127 ? -5.170 -5.504 0.757 1.00 92.81 127 TYR A CA 1
ATOM 1032 C C . TYR A 1 127 ? -4.880 -4.255 -0.068 1.00 92.81 127 TYR A C 1
ATOM 1034 O O . TYR A 1 127 ? -4.466 -4.365 -1.217 1.00 92.81 127 TYR A O 1
ATOM 1042 N N . LEU A 1 128 ? -5.023 -3.071 0.527 1.00 93.50 128 LEU A N 1
ATOM 1043 C CA . LEU A 1 128 ? -4.790 -1.790 -0.152 1.00 93.50 128 LEU A CA 1
ATOM 1044 C C . LEU A 1 128 ? -3.342 -1.654 -0.631 1.00 93.50 128 LEU A C 1
ATOM 1046 O O . LEU A 1 128 ? -3.055 -1.220 -1.745 1.00 93.50 128 LEU A O 1
ATOM 1050 N N . TRP A 1 129 ? -2.395 -2.089 0.193 1.00 93.25 129 TRP A N 1
ATOM 1051 C CA . TRP A 1 129 ? -0.995 -2.142 -0.183 1.00 93.25 129 TRP A CA 1
ATOM 1052 C C . TRP A 1 129 ? -0.773 -3.081 -1.370 1.00 93.25 129 TRP A C 1
ATOM 1054 O O . TRP A 1 129 ? -0.043 -2.728 -2.298 1.00 93.25 129 TRP A O 1
ATOM 1064 N N . THR A 1 130 ? -1.431 -4.241 -1.377 1.00 94.25 130 THR A N 1
ATOM 1065 C CA . THR A 1 130 ? -1.346 -5.217 -2.471 1.00 94.25 130 THR A CA 1
ATOM 1066 C C . THR A 1 130 ? -1.958 -4.643 -3.747 1.00 94.25 130 THR A C 1
ATOM 1068 O O . THR A 1 130 ? -1.321 -4.730 -4.795 1.00 94.25 130 THR A O 1
ATOM 1071 N N . ILE A 1 131 ? -3.080 -3.922 -3.648 1.00 94.00 131 ILE A N 1
ATOM 1072 C CA . ILE A 1 131 ? -3.672 -3.152 -4.751 1.00 94.00 131 ILE A CA 1
ATOM 1073 C C . ILE A 1 131 ? -2.653 -2.165 -5.338 1.00 94.00 131 ILE A C 1
ATOM 1075 O O . ILE A 1 131 ? -2.462 -2.093 -6.555 1.00 94.00 131 ILE A O 1
ATOM 1079 N N . ARG A 1 132 ? -1.930 -1.433 -4.477 1.00 92.00 132 ARG A N 1
ATOM 1080 C CA . ARG A 1 132 ? -0.951 -0.418 -4.902 1.00 92.00 132 ARG A CA 1
ATOM 1081 C C . ARG A 1 132 ? 0.372 -0.963 -5.428 1.00 92.00 132 ARG A C 1
ATOM 1083 O O . ARG A 1 132 ? 1.071 -0.252 -6.161 1.00 92.00 132 ARG A O 1
ATOM 1090 N N . LYS A 1 133 ? 0.776 -2.166 -5.022 1.00 91.31 133 LYS A N 1
ATOM 1091 C CA . LYS A 1 133 ? 2.103 -2.726 -5.333 1.00 91.31 133 LYS A CA 1
ATOM 1092 C C . LYS A 1 133 ? 2.062 -3.866 -6.340 1.00 91.31 133 LYS A C 1
ATOM 1094 O O . LYS A 1 133 ? 2.939 -3.891 -7.201 1.00 91.31 133 LYS A O 1
ATOM 1099 N N . ALA A 1 134 ? 1.072 -4.749 -6.243 1.00 92.31 134 ALA A N 1
ATOM 1100 C CA . ALA A 1 134 ? 0.934 -5.945 -7.063 1.00 92.31 134 ALA A CA 1
ATOM 1101 C C . ALA A 1 134 ? -0.095 -5.747 -8.188 1.00 92.31 134 ALA A C 1
ATOM 1103 O O . ALA A 1 134 ? 0.285 -5.308 -9.274 1.00 92.31 134 ALA A O 1
ATOM 1104 N N . TYR A 1 135 ? -1.378 -6.010 -7.920 1.00 91.94 135 TYR A N 1
ATOM 1105 C CA . TYR A 1 135 ? -2.465 -5.956 -8.902 1.00 91.94 135 TYR A CA 1
ATOM 1106 C C . TYR A 1 135 ? -3.543 -4.961 -8.475 1.00 91.94 135 TYR A C 1
ATOM 1108 O O . TYR A 1 135 ? -4.039 -5.097 -7.367 1.00 91.94 135 TYR A O 1
ATOM 1116 N N . PRO A 1 136 ? -3.944 -3.991 -9.316 1.00 89.12 136 PRO A N 1
ATOM 1117 C CA . PRO A 1 136 ? -3.380 -3.668 -10.626 1.00 89.12 136 PRO A CA 1
ATOM 1118 C C . PRO A 1 136 ? -2.019 -2.953 -10.519 1.00 89.12 136 PRO A C 1
ATOM 1120 O O . PRO A 1 136 ? -1.247 -2.957 -11.471 1.00 89.12 136 PRO A O 1
ATOM 1123 N N . GLY A 1 137 ? -1.693 -2.392 -9.351 1.00 88.75 137 GLY A N 1
ATOM 1124 C CA . GLY A 1 137 ? -0.356 -1.955 -8.954 1.00 88.75 137 GLY A CA 1
ATOM 1125 C C . GLY A 1 137 ? 0.466 -1.172 -9.981 1.00 88.75 137 GLY A C 1
ATOM 1126 O O . GLY A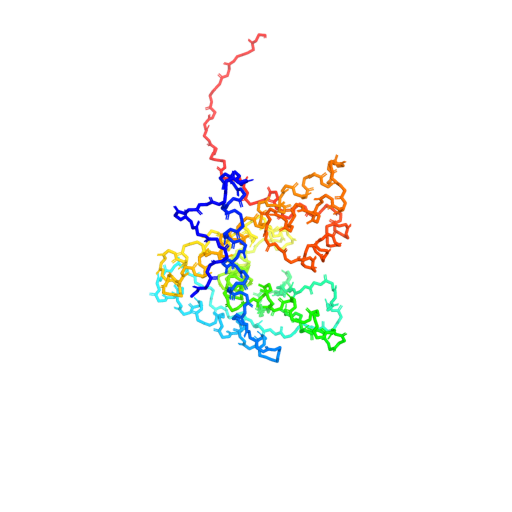 1 137 ? -0.027 -0.524 -10.899 1.00 88.75 137 GLY A O 1
ATOM 1127 N N . GLN A 1 138 ? 1.783 -1.201 -9.783 1.00 89.62 138 GLN A N 1
ATOM 1128 C CA . GLN A 1 138 ? 2.756 -0.564 -10.683 1.00 89.62 138 GLN A CA 1
ATOM 1129 C C . GLN A 1 138 ? 3.121 -1.461 -11.867 1.00 89.62 138 GLN A C 1
ATOM 1131 O O . GLN A 1 138 ? 3.646 -0.981 -12.870 1.00 89.62 138 GLN A O 1
ATOM 1136 N N . PHE A 1 139 ? 2.861 -2.760 -11.726 1.00 91.25 139 PHE A N 1
ATOM 1137 C CA . PHE A 1 139 ? 3.163 -3.779 -12.716 1.00 91.25 139 PHE A CA 1
ATOM 1138 C C . PHE A 1 139 ? 2.396 -3.545 -14.020 1.00 91.25 139 PHE A C 1
ATOM 1140 O O . PHE A 1 139 ? 3.015 -3.508 -15.079 1.00 91.25 139 PHE A O 1
ATOM 1147 N N . VAL A 1 140 ? 1.085 -3.308 -13.944 1.00 92.31 140 VAL A N 1
ATOM 1148 C CA . VAL A 1 140 ? 0.216 -3.161 -15.120 1.00 92.31 140 VAL A CA 1
ATOM 1149 C C . VAL A 1 140 ? 0.661 -2.028 -16.059 1.00 92.31 140 VAL A C 1
ATOM 1151 O O . VAL A 1 140 ? 0.958 -2.311 -17.222 1.00 92.31 140 VAL A O 1
ATOM 1154 N N . PRO A 1 141 ? 0.790 -0.759 -15.614 1.00 90.62 141 PRO A N 1
ATOM 1155 C CA . PRO A 1 141 ? 1.221 0.314 -16.512 1.00 90.62 141 PRO A CA 1
ATOM 1156 C C . PRO A 1 141 ? 2.655 0.102 -17.021 1.00 90.62 141 PRO A C 1
ATOM 1158 O O . PRO A 1 141 ? 2.981 0.461 -18.155 1.00 90.62 141 PRO A O 1
ATOM 1161 N N . LEU A 1 142 ? 3.526 -0.513 -16.216 1.00 88.81 142 LEU A N 1
ATOM 1162 C CA . LEU A 1 142 ? 4.897 -0.811 -16.620 1.00 88.81 142 LEU A CA 1
ATOM 1163 C C . LEU A 1 142 ? 4.971 -1.921 -17.683 1.00 88.81 142 LEU A C 1
ATOM 1165 O O . LEU A 1 142 ? 5.827 -1.876 -18.564 1.00 88.81 142 LEU A O 1
ATOM 1169 N N . PHE A 1 143 ? 4.074 -2.901 -17.623 1.00 89.50 143 PHE A N 1
ATOM 1170 C CA . PHE A 1 143 ? 3.950 -3.943 -18.634 1.00 89.50 143 PHE A CA 1
ATOM 1171 C C . PHE A 1 143 ? 3.486 -3.358 -19.973 1.00 89.50 143 PHE A C 1
ATOM 1173 O O . PHE A 1 143 ? 4.143 -3.546 -20.997 1.00 89.50 143 PHE A O 1
ATOM 1180 N N . TYR A 1 144 ? 2.404 -2.573 -19.970 1.00 87.81 144 TYR A N 1
ATOM 1181 C CA . TYR A 1 144 ? 1.857 -2.004 -21.206 1.00 87.81 144 TYR A CA 1
ATOM 1182 C C . TYR A 1 144 ? 2.787 -0.981 -21.863 1.00 87.81 144 TYR A C 1
ATOM 1184 O O . TYR A 1 144 ? 2.909 -0.952 -23.087 1.00 87.81 144 TYR A O 1
ATOM 1192 N N . THR A 1 145 ? 3.503 -0.174 -21.075 1.00 85.88 145 THR A N 1
ATOM 1193 C CA . THR A 1 145 ? 4.504 0.756 -21.626 1.00 85.88 145 THR A CA 1
ATOM 1194 C C . THR A 1 145 ? 5.659 0.029 -22.318 1.00 85.88 145 THR A C 1
ATOM 1196 O O . THR A 1 145 ? 6.184 0.543 -23.305 1.00 85.88 145 THR A O 1
ATOM 1199 N N . ARG A 1 146 ? 5.998 -1.189 -21.873 1.00 81.88 146 ARG A N 1
ATOM 1200 C CA . ARG A 1 146 ? 7.003 -2.045 -22.517 1.00 81.88 146 ARG A CA 1
ATOM 1201 C C . ARG A 1 146 ? 6.513 -2.775 -23.767 1.00 81.88 146 ARG A C 1
ATOM 1203 O O . ARG A 1 146 ? 7.350 -3.066 -24.613 1.00 81.88 146 ARG A O 1
ATOM 1210 N N . LYS A 1 147 ? 5.206 -3.029 -23.927 1.00 81.62 147 LYS A N 1
ATOM 1211 C CA . LYS A 1 147 ? 4.649 -3.608 -25.172 1.00 81.62 147 LYS A CA 1
ATOM 1212 C C . LYS A 1 147 ? 4.864 -2.694 -26.393 1.00 81.62 147 LYS A C 1
ATOM 1214 O O . LYS A 1 147 ? 4.993 -3.199 -27.499 1.00 81.62 147 LYS A O 1
ATOM 1219 N N . ASN A 1 148 ? 4.967 -1.374 -26.196 1.00 77.12 148 ASN A N 1
ATOM 1220 C CA . ASN A 1 148 ? 5.272 -0.393 -27.251 1.00 77.12 148 ASN A CA 1
ATOM 1221 C C . ASN A 1 148 ? 6.590 0.354 -26.964 1.00 77.12 148 ASN A C 1
ATOM 1223 O O . ASN A 1 148 ? 6.572 1.562 -26.660 1.00 77.12 148 ASN A O 1
ATOM 1227 N N . PRO A 1 149 ? 7.735 -0.351 -27.028 1.00 73.62 149 PRO A N 1
ATOM 1228 C CA . PRO A 1 149 ? 8.989 0.161 -26.516 1.00 73.62 149 PRO A CA 1
ATOM 1229 C C . PRO A 1 149 ? 9.564 1.238 -27.437 1.00 73.62 149 PRO A C 1
ATOM 1231 O O . PRO A 1 149 ? 9.650 1.090 -28.654 1.00 73.62 149 PRO A O 1
ATOM 1234 N N . SER A 1 150 ? 10.029 2.321 -26.827 1.00 83.31 150 SER A N 1
ATOM 1235 C CA . SER A 1 150 ? 11.100 3.140 -27.389 1.00 83.31 150 SER A CA 1
ATOM 1236 C C . SER A 1 150 ? 12.226 3.175 -26.368 1.00 83.31 150 SER A C 1
ATOM 1238 O O . SER A 1 150 ? 11.969 3.079 -25.165 1.00 83.31 150 SER A O 1
ATOM 1240 N N . LEU A 1 151 ? 13.472 3.332 -26.819 1.00 83.88 151 LEU A N 1
ATOM 1241 C CA . LEU A 1 151 ? 14.618 3.381 -25.905 1.00 83.88 151 LEU A CA 1
ATOM 1242 C C . LEU A 1 151 ? 14.417 4.450 -24.817 1.00 83.88 151 LEU A C 1
ATOM 1244 O O . LEU A 1 151 ? 14.658 4.196 -23.641 1.00 83.88 151 LEU A O 1
ATOM 1248 N N . VAL A 1 152 ? 13.873 5.610 -25.201 1.00 86.50 152 VAL A N 1
ATOM 1249 C CA . VAL A 1 152 ? 13.550 6.701 -24.274 1.00 86.50 152 VAL A CA 1
ATOM 1250 C C . VAL A 1 152 ? 12.498 6.279 -23.244 1.00 86.50 152 VAL A C 1
ATOM 1252 O O . VAL A 1 152 ? 12.695 6.529 -22.061 1.00 86.50 152 VAL A O 1
ATOM 1255 N N . ARG A 1 153 ? 11.408 5.608 -23.649 1.00 82.69 153 ARG A N 1
ATOM 1256 C CA . ARG A 1 153 ? 10.359 5.151 -22.714 1.00 82.69 153 ARG A CA 1
ATOM 1257 C C . ARG A 1 153 ? 10.859 4.073 -21.754 1.00 82.69 153 ARG A C 1
ATOM 1259 O O . ARG A 1 153 ? 10.454 4.070 -20.595 1.00 82.69 153 ARG A O 1
ATOM 1266 N N . ASN A 1 154 ? 11.736 3.184 -22.222 1.00 81.75 154 ASN A N 1
ATOM 1267 C CA . ASN A 1 154 ? 12.293 2.118 -21.391 1.00 81.75 154 ASN A CA 1
ATOM 1268 C C . ASN A 1 154 ? 13.311 2.656 -20.374 1.00 81.75 154 ASN A C 1
ATOM 1270 O O . ASN A 1 154 ? 13.351 2.174 -19.244 1.00 81.75 154 ASN A O 1
ATOM 1274 N N . LEU A 1 155 ? 14.118 3.652 -20.759 1.00 84.38 155 LEU A N 1
ATOM 1275 C CA . LEU A 1 155 ? 15.096 4.289 -19.868 1.00 84.38 155 LEU A CA 1
ATOM 1276 C C . LEU A 1 155 ? 14.449 5.281 -18.893 1.00 84.38 155 LEU A C 1
ATOM 1278 O O . LEU A 1 155 ? 14.872 5.376 -17.742 1.00 84.38 155 LEU A O 1
ATOM 1282 N N . TYR A 1 156 ? 13.417 5.998 -19.338 1.00 85.88 156 TYR A N 1
ATOM 1283 C CA . TYR A 1 156 ? 12.747 7.049 -18.574 1.00 85.88 156 TYR A CA 1
ATOM 1284 C C . TYR A 1 156 ? 11.248 6.755 -18.455 1.00 85.88 156 TYR A C 1
ATOM 1286 O O . TYR A 1 156 ? 10.427 7.400 -19.116 1.00 85.88 156 TYR A O 1
ATOM 1294 N N . PRO A 1 157 ? 10.863 5.775 -17.617 1.00 83.44 157 PRO A N 1
ATOM 1295 C CA . PRO A 1 157 ? 9.463 5.446 -17.426 1.00 83.44 157 PRO A CA 1
ATOM 1296 C C . PRO A 1 157 ? 8.709 6.625 -16.805 1.00 83.44 157 PRO A C 1
ATOM 1298 O O . PRO A 1 157 ? 9.227 7.356 -15.954 1.00 83.44 157 PRO A O 1
ATOM 1301 N N . ASN A 1 158 ? 7.445 6.781 -17.194 1.00 87.69 158 ASN A N 1
ATOM 1302 C CA . ASN A 1 158 ? 6.558 7.796 -16.640 1.00 87.69 158 ASN A CA 1
ATOM 1303 C C . ASN A 1 158 ? 6.194 7.435 -15.184 1.00 87.69 158 ASN A C 1
ATOM 1305 O O . ASN A 1 158 ? 5.200 6.766 -14.906 1.00 87.69 158 ASN A O 1
ATOM 1309 N N . MET A 1 159 ? 7.034 7.872 -14.244 1.00 86.88 159 MET A N 1
ATOM 1310 C CA . MET A 1 159 ? 6.813 7.737 -12.802 1.00 86.88 159 MET A CA 1
ATOM 1311 C C . MET A 1 159 ? 5.463 8.291 -12.309 1.00 86.88 159 MET A C 1
ATOM 1313 O O . MET A 1 159 ? 4.861 7.608 -11.479 1.00 86.88 159 MET A O 1
ATOM 1317 N N . PRO A 1 160 ? 4.963 9.449 -12.797 1.00 86.00 160 PRO A N 1
ATOM 1318 C CA . PRO A 1 160 ? 3.602 9.921 -12.519 1.00 86.00 160 PRO A CA 1
ATOM 1319 C C . PRO A 1 160 ? 2.544 8.854 -12.748 1.00 86.00 160 PRO A C 1
ATOM 1321 O O . PRO A 1 160 ? 1.804 8.496 -11.836 1.00 86.00 160 PRO A O 1
ATOM 1324 N N . LEU A 1 161 ? 2.537 8.297 -13.958 1.00 89.12 161 LEU A N 1
ATOM 1325 C CA . LEU A 1 161 ? 1.583 7.286 -14.378 1.00 89.12 161 LEU A CA 1
ATOM 1326 C C . LEU A 1 161 ? 1.713 6.045 -13.501 1.00 89.12 161 LEU A C 1
ATOM 1328 O O . LEU A 1 161 ? 0.735 5.598 -12.918 1.00 89.12 161 LEU A O 1
ATOM 1332 N N . ILE A 1 162 ? 2.931 5.521 -13.350 1.00 88.06 162 ILE A N 1
ATOM 1333 C CA . ILE A 1 162 ? 3.184 4.287 -12.596 1.00 88.06 162 ILE A CA 1
ATOM 1334 C C . ILE A 1 162 ? 2.723 4.415 -11.144 1.00 88.06 162 ILE A C 1
ATOM 1336 O O . ILE A 1 162 ? 2.194 3.466 -10.570 1.00 88.06 162 ILE A O 1
ATOM 1340 N N . LYS A 1 163 ? 2.961 5.569 -10.520 1.00 84.94 163 LYS A N 1
ATOM 1341 C CA . LYS A 1 163 ? 2.655 5.773 -9.107 1.00 84.94 163 LYS A CA 1
ATOM 1342 C C . LYS A 1 163 ? 1.200 6.177 -8.877 1.00 84.94 163 LYS A C 1
ATOM 1344 O O . LYS A 1 163 ? 0.614 5.670 -7.926 1.00 84.94 163 LYS A O 1
ATOM 1349 N N . GLY A 1 164 ? 0.627 7.014 -9.742 1.00 87.50 164 GLY A N 1
ATOM 1350 C CA . GLY A 1 164 ? -0.752 7.497 -9.640 1.00 87.50 164 GLY A CA 1
ATOM 1351 C C . GLY A 1 164 ? -1.816 6.495 -10.067 1.00 87.50 164 GLY A C 1
ATOM 1352 O O . GLY A 1 164 ? -2.872 6.447 -9.443 1.00 87.50 164 GLY A O 1
ATOM 1353 N N . TRP A 1 165 ? -1.513 5.643 -11.048 1.00 90.75 165 TRP A N 1
ATOM 1354 C CA . TRP A 1 165 ? -2.408 4.600 -11.557 1.00 90.75 165 TRP A CA 1
ATOM 1355 C C . TRP A 1 165 ? -3.141 3.793 -10.471 1.00 90.75 165 TRP A C 1
ATOM 1357 O O . TRP A 1 165 ? -4.373 3.779 -10.472 1.00 90.75 165 TRP A O 1
ATOM 1367 N N . PRO A 1 166 ? -2.448 3.161 -9.502 1.00 91.44 166 PRO A N 1
ATOM 1368 C CA . PRO A 1 166 ? -3.133 2.356 -8.501 1.00 91.44 166 PRO A CA 1
ATOM 1369 C C . PRO A 1 166 ? -4.018 3.157 -7.541 1.00 91.44 166 PRO A C 1
ATOM 1371 O O . PRO A 1 166 ? -4.911 2.567 -6.948 1.00 91.44 166 PRO A O 1
ATOM 1374 N N . ILE A 1 167 ? -3.783 4.462 -7.356 1.00 88.50 167 ILE A N 1
ATOM 1375 C CA . ILE A 1 167 ? -4.594 5.270 -6.430 1.00 88.50 167 ILE A CA 1
ATOM 1376 C C . ILE A 1 167 ? -6.023 5.409 -6.953 1.00 88.50 167 ILE A C 1
ATOM 1378 O O . ILE A 1 167 ? -6.967 5.289 -6.180 1.00 88.50 167 ILE A O 1
ATOM 1382 N N . ILE A 1 168 ? -6.176 5.617 -8.261 1.00 88.06 168 ILE A N 1
ATOM 1383 C CA . ILE A 1 168 ? -7.490 5.755 -8.898 1.00 88.06 168 ILE A CA 1
ATOM 1384 C C . ILE A 1 168 ? -8.225 4.409 -8.882 1.00 88.06 168 ILE A C 1
ATOM 1386 O O . ILE A 1 168 ? -9.398 4.338 -8.531 1.00 88.06 168 ILE A O 1
ATOM 1390 N N . LEU A 1 169 ? -7.521 3.322 -9.204 1.00 91.56 169 LEU A N 1
ATOM 1391 C CA . LEU A 1 169 ? -8.132 1.992 -9.262 1.00 91.56 169 LEU A CA 1
ATOM 1392 C C . LEU A 1 169 ? -8.470 1.405 -7.892 1.00 91.56 169 LEU A C 1
ATOM 1394 O O . LEU A 1 169 ? -9.384 0.596 -7.792 1.00 91.56 169 LEU A O 1
ATOM 1398 N N . GLU A 1 170 ? -7.756 1.796 -6.837 1.00 91.56 170 GLU A N 1
ATOM 1399 C CA . GLU A 1 170 ? -8.091 1.403 -5.466 1.00 91.56 170 GLU A CA 1
ATOM 1400 C C . GLU A 1 170 ? -9.509 1.838 -5.084 1.00 91.56 170 GLU A C 1
ATOM 1402 O O . GLU A 1 170 ? -10.246 1.066 -4.473 1.00 91.56 170 GLU A O 1
ATOM 1407 N N . GLU A 1 171 ? -9.904 3.052 -5.469 1.00 90.62 171 GLU A N 1
ATOM 1408 C CA . GLU A 1 171 ? -11.252 3.552 -5.217 1.00 90.62 171 GLU A CA 1
ATOM 1409 C C . GLU A 1 171 ? -12.304 2.825 -6.060 1.00 90.62 171 GLU A C 1
ATOM 1411 O O . GLU A 1 171 ? -13.321 2.389 -5.519 1.00 90.62 171 GLU A O 1
ATOM 1416 N N . GLU A 1 172 ? -12.020 2.609 -7.343 1.00 92.12 172 GLU A N 1
ATOM 1417 C CA . GLU A 1 172 ? -12.912 1.869 -8.240 1.00 92.12 172 GLU A CA 1
ATOM 1418 C C . GLU A 1 172 ? -13.157 0.430 -7.757 1.00 92.12 172 GLU A C 1
ATOM 1420 O O . GLU A 1 172 ? -14.292 -0.045 -7.751 1.00 92.12 172 GLU A O 1
ATOM 1425 N N . LEU A 1 173 ? -12.113 -0.264 -7.288 1.00 93.44 173 LEU A N 1
ATOM 1426 C CA . LEU A 1 173 ? -12.232 -1.616 -6.736 1.00 93.44 173 LEU A CA 1
ATOM 1427 C C . LEU A 1 173 ? -13.171 -1.655 -5.531 1.00 93.44 173 LEU A C 1
ATOM 1429 O O . LEU A 1 173 ? -14.022 -2.541 -5.436 1.00 93.44 173 LEU A O 1
ATOM 1433 N N . ILE A 1 174 ? -13.031 -0.692 -4.620 1.00 92.75 174 ILE A N 1
ATOM 1434 C CA . ILE A 1 174 ? -13.877 -0.618 -3.430 1.00 92.75 174 ILE A CA 1
ATOM 1435 C C . ILE A 1 174 ? -15.322 -0.315 -3.819 1.00 92.75 174 ILE A C 1
ATOM 1437 O O . ILE A 1 174 ? -16.218 -1.007 -3.341 1.00 92.75 174 ILE A O 1
ATOM 1441 N N . PHE A 1 175 ? -15.571 0.640 -4.719 1.00 92.38 175 PHE A N 1
ATOM 1442 C CA . PHE A 1 175 ? -16.934 0.956 -5.159 1.00 92.38 175 PHE A CA 1
ATOM 1443 C C . PHE A 1 175 ? -17.605 -0.167 -5.947 1.00 92.38 175 PHE A C 1
ATOM 1445 O O . PHE A 1 175 ? -18.817 -0.341 -5.837 1.00 92.38 175 PHE A O 1
ATOM 1452 N N . LYS A 1 176 ? -16.832 -0.989 -6.661 1.00 93.69 176 LYS A N 1
ATOM 1453 C CA . LYS A 1 176 ? -17.331 -2.223 -7.282 1.00 93.69 176 LYS A CA 1
ATOM 1454 C C . LYS A 1 176 ? -17.594 -3.358 -6.285 1.00 93.69 176 LYS A C 1
ATOM 1456 O O . LYS A 1 176 ? -18.053 -4.420 -6.691 1.00 93.69 176 LYS A O 1
ATOM 1461 N N . GLY A 1 177 ? -17.335 -3.155 -4.992 1.00 93.38 177 GLY A N 1
ATOM 1462 C CA . GLY A 1 177 ? -17.671 -4.109 -3.935 1.00 93.38 177 GLY A CA 1
ATOM 1463 C C . GLY A 1 177 ? -16.535 -5.049 -3.533 1.00 93.38 177 GLY A C 1
ATOM 1464 O O . GLY A 1 177 ? -16.797 -6.079 -2.909 1.00 93.38 177 GLY A O 1
ATOM 1465 N N . PHE A 1 178 ? -15.274 -4.721 -3.843 1.00 93.75 178 PHE A N 1
ATOM 1466 C CA . PHE A 1 178 ? -14.138 -5.499 -3.347 1.00 93.75 178 PHE A CA 1
ATOM 1467 C C . PHE A 1 178 ? -14.167 -5.579 -1.812 1.00 93.75 178 PHE A C 1
ATOM 1469 O O . PHE A 1 178 ? -14.405 -4.583 -1.125 1.00 93.75 178 PHE A O 1
ATOM 1476 N N . GLY A 1 179 ? -13.957 -6.780 -1.265 1.00 90.19 179 GLY A N 1
ATOM 1477 C CA . GLY A 1 179 ? -14.071 -7.019 0.176 1.00 90.19 179 GLY A CA 1
ATOM 1478 C C . GLY A 1 179 ? -15.492 -6.844 0.726 1.00 90.19 179 GLY A C 1
ATOM 1479 O O . GLY A 1 179 ? -15.643 -6.510 1.898 1.00 90.19 179 GLY A O 1
ATOM 1480 N N . ASN A 1 180 ? -16.524 -7.025 -0.110 1.00 92.56 180 ASN A N 1
ATOM 1481 C CA . ASN A 1 180 ? -17.939 -6.863 0.249 1.00 92.56 180 ASN A CA 1
ATOM 1482 C C . ASN A 1 180 ? -18.269 -5.473 0.830 1.00 92.56 180 ASN A C 1
ATOM 1484 O O . ASN A 1 180 ? -19.101 -5.344 1.726 1.00 92.56 180 ASN A O 1
ATOM 1488 N N . TYR A 1 181 ? -17.569 -4.439 0.352 1.00 90.25 181 TYR A N 1
ATOM 1489 C CA . TYR A 1 181 ? -17.707 -3.061 0.831 1.00 90.25 181 TYR A CA 1
ATOM 1490 C C . TYR A 1 181 ? -17.550 -2.920 2.361 1.00 90.25 181 TYR A C 1
ATOM 1492 O O . TYR A 1 181 ? -18.266 -2.163 3.019 1.00 90.25 181 TYR A O 1
ATOM 1500 N N . ASP A 1 182 ? -16.603 -3.654 2.954 1.00 93.69 182 ASP A N 1
ATOM 1501 C CA . ASP A 1 182 ? -16.311 -3.533 4.382 1.00 93.69 182 ASP A CA 1
ATOM 1502 C C . ASP A 1 182 ? -15.880 -2.096 4.735 1.00 93.69 182 ASP A C 1
ATOM 1504 O O . ASP A 1 182 ? -14.880 -1.569 4.235 1.00 93.69 182 ASP A O 1
ATOM 1508 N N . LEU A 1 183 ? -16.615 -1.456 5.647 1.00 93.62 183 LEU A N 1
ATOM 1509 C CA . LEU A 1 183 ? -16.328 -0.093 6.099 1.00 93.62 183 LEU A CA 1
ATOM 1510 C C . LEU A 1 183 ? -14.951 0.029 6.764 1.00 93.62 183 LEU A C 1
ATOM 1512 O O . LEU A 1 183 ? -14.337 1.094 6.699 1.00 93.62 183 LEU A O 1
ATOM 1516 N N . ARG A 1 184 ? -14.423 -1.051 7.355 1.00 93.44 184 ARG A N 1
ATOM 1517 C CA . ARG A 1 184 ? -13.057 -1.089 7.902 1.00 93.44 184 ARG A CA 1
ATOM 1518 C C . ARG A 1 184 ? -12.018 -0.985 6.789 1.00 93.44 184 ARG A C 1
ATOM 1520 O O . ARG A 1 184 ? -11.020 -0.278 6.953 1.00 93.44 184 ARG A O 1
ATOM 1527 N N . LEU A 1 185 ? -12.269 -1.624 5.643 1.00 93.56 185 LEU A N 1
ATOM 1528 C CA . LEU A 1 185 ? -11.427 -1.508 4.453 1.00 93.56 185 LEU A CA 1
ATOM 1529 C C . LEU A 1 185 ? -11.501 -0.091 3.871 1.00 93.56 185 LEU A C 1
ATOM 1531 O O . LEU A 1 185 ? -10.457 0.525 3.651 1.00 93.56 185 LEU A O 1
ATOM 1535 N N . ARG A 1 186 ? -12.712 0.466 3.710 1.00 94.56 186 ARG A N 1
ATOM 1536 C CA . ARG A 1 186 ? -12.906 1.850 3.230 1.00 94.56 186 ARG A CA 1
ATOM 1537 C C . ARG A 1 186 ? -12.253 2.875 4.159 1.00 94.56 186 ARG A C 1
ATOM 1539 O O . ARG A 1 186 ? -11.623 3.812 3.678 1.00 94.56 186 ARG A O 1
ATOM 1546 N N . LEU A 1 187 ? -12.326 2.697 5.478 1.00 94.38 187 LEU A N 1
ATOM 1547 C CA . LEU A 1 187 ? -11.664 3.601 6.422 1.00 94.38 187 LEU A CA 1
ATOM 1548 C C . LEU A 1 187 ? -10.133 3.551 6.289 1.00 94.38 187 LEU A C 1
ATOM 1550 O O . LEU A 1 187 ? -9.485 4.598 6.270 1.00 94.38 187 LEU A O 1
ATOM 1554 N N . ASN A 1 188 ? -9.545 2.357 6.140 1.00 93.50 188 ASN A N 1
ATOM 1555 C CA . ASN A 1 188 ? -8.104 2.225 5.893 1.00 93.50 188 ASN A CA 1
ATOM 1556 C C . ASN A 1 188 ? -7.692 2.835 4.543 1.00 93.50 188 ASN A C 1
ATOM 1558 O O . ASN A 1 188 ? -6.623 3.438 4.446 1.00 93.50 188 ASN A O 1
ATOM 1562 N N . GLN A 1 189 ? -8.544 2.743 3.521 1.00 94.12 189 GLN A N 1
ATOM 1563 C CA . GLN A 1 189 ? -8.316 3.383 2.227 1.00 94.12 189 GLN A CA 1
ATOM 1564 C C . GLN A 1 189 ? -8.267 4.907 2.365 1.00 94.12 189 GLN A C 1
ATOM 1566 O O . GLN A 1 189 ? -7.321 5.545 1.901 1.00 94.12 189 GLN A O 1
ATOM 1571 N N . LEU A 1 190 ? -9.243 5.495 3.060 1.00 93.81 190 LEU A N 1
ATOM 1572 C CA . LEU A 1 190 ? -9.281 6.933 3.325 1.00 93.81 190 LEU A CA 1
ATOM 1573 C C . LEU A 1 190 ? -8.064 7.388 4.141 1.00 93.81 190 LEU A C 1
ATOM 1575 O O . LEU A 1 190 ? -7.441 8.391 3.791 1.00 93.81 190 LEU A O 1
ATOM 1579 N N . LYS A 1 191 ? -7.650 6.617 5.159 1.00 92.88 191 LYS A N 1
ATOM 1580 C CA . LYS A 1 191 ? -6.386 6.851 5.883 1.00 92.88 191 LYS A CA 1
ATOM 1581 C C . LYS A 1 191 ? -5.191 6.861 4.922 1.00 92.88 191 LYS A C 1
ATOM 1583 O O . LYS A 1 191 ? -4.315 7.719 5.027 1.00 92.88 191 LYS A O 1
ATOM 1588 N N . LEU A 1 192 ? -5.142 5.935 3.968 1.00 90.94 192 LEU A N 1
ATOM 1589 C CA . LEU A 1 192 ? -4.034 5.817 3.022 1.00 90.94 192 LEU A CA 1
ATOM 1590 C C . LEU A 1 192 ? -4.026 6.932 1.954 1.00 90.94 192 LEU A C 1
ATOM 1592 O O . LEU A 1 192 ? -2.953 7.338 1.498 1.00 90.94 192 LEU A O 1
ATOM 1596 N N . LEU A 1 193 ? -5.194 7.456 1.573 1.00 91.44 193 LEU A N 1
ATOM 1597 C CA . LEU A 1 193 ? -5.331 8.666 0.752 1.00 91.44 193 LEU A CA 1
ATOM 1598 C C . LEU A 1 193 ? -4.889 9.916 1.521 1.00 91.44 193 LEU A C 1
ATOM 1600 O O . LEU A 1 193 ? -4.087 10.699 1.011 1.00 91.44 193 LEU A O 1
ATOM 1604 N N . LEU A 1 194 ? -5.322 10.060 2.775 1.00 91.94 194 LEU A N 1
ATOM 1605 C CA . LEU A 1 194 ? -4.889 11.139 3.663 1.00 91.94 194 LEU A CA 1
ATOM 1606 C C . LEU A 1 194 ? -3.366 11.134 3.843 1.00 91.94 194 LEU A C 1
ATOM 1608 O O . LEU A 1 194 ? -2.725 12.178 3.729 1.00 91.94 194 LEU A O 1
ATOM 1612 N N . LYS A 1 195 ? -2.771 9.950 4.028 1.00 89.88 195 LYS A N 1
ATOM 1613 C CA . LYS A 1 195 ? -1.315 9.762 4.070 1.00 89.88 195 LYS A CA 1
ATOM 1614 C C . LYS A 1 195 ? -0.638 10.284 2.800 1.00 89.88 195 LYS A C 1
ATOM 1616 O O . LYS A 1 195 ? 0.352 10.992 2.914 1.00 89.88 195 LYS A O 1
ATOM 1621 N N . ALA A 1 196 ? -1.181 10.016 1.611 1.00 87.44 196 ALA A N 1
ATOM 1622 C CA . ALA A 1 196 ? -0.613 10.526 0.359 1.00 87.44 196 ALA A CA 1
ATOM 1623 C C . ALA A 1 196 ? -0.645 12.067 0.270 1.00 87.44 196 ALA A C 1
ATOM 1625 O O . ALA A 1 196 ? 0.336 12.679 -0.152 1.00 87.44 196 ALA A O 1
ATOM 1626 N N . VAL A 1 197 ? -1.733 12.70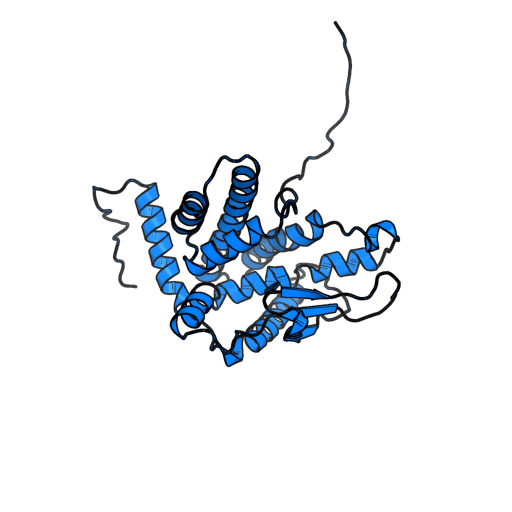5 0.714 1.00 89.56 197 VAL A N 1
ATOM 1627 C CA . VAL A 1 197 ? -1.847 14.177 0.751 1.00 89.56 197 VAL A CA 1
ATOM 1628 C C . VAL A 1 197 ? -0.892 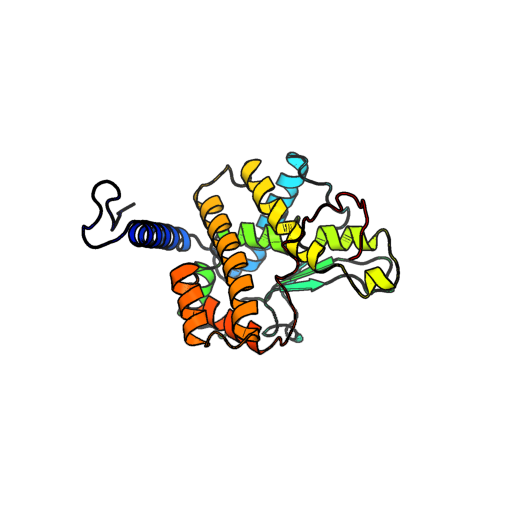14.785 1.780 1.00 89.56 197 VAL A C 1
ATOM 1630 O O . VAL A 1 197 ? -0.237 15.794 1.510 1.00 89.56 197 VAL A O 1
ATOM 1633 N N . ILE A 1 198 ? -0.784 14.167 2.957 1.00 89.62 198 ILE A N 1
ATOM 1634 C CA . ILE A 1 198 ? 0.169 14.566 3.996 1.00 89.62 198 ILE A CA 1
ATOM 1635 C C . ILE A 1 198 ? 1.594 14.482 3.461 1.00 89.62 198 ILE A C 1
ATOM 1637 O O . ILE A 1 198 ? 2.344 15.442 3.610 1.00 89.62 198 ILE A O 1
ATOM 1641 N N . ASP A 1 199 ? 1.942 13.395 2.780 1.00 85.38 199 ASP A N 1
ATOM 1642 C CA . ASP A 1 199 ? 3.281 13.197 2.230 1.00 85.38 199 ASP A CA 1
ATOM 1643 C C . ASP A 1 199 ? 3.629 14.257 1.193 1.00 85.38 199 ASP A C 1
ATOM 1645 O O . ASP A 1 199 ? 4.735 14.790 1.206 1.00 85.38 199 ASP A O 1
ATOM 1649 N N . PHE A 1 200 ? 2.672 14.619 0.339 1.00 85.12 200 PHE A N 1
ATOM 1650 C CA . PHE A 1 200 ? 2.858 15.694 -0.628 1.00 85.12 200 PHE A CA 1
ATOM 1651 C C . PHE A 1 200 ? 3.158 17.029 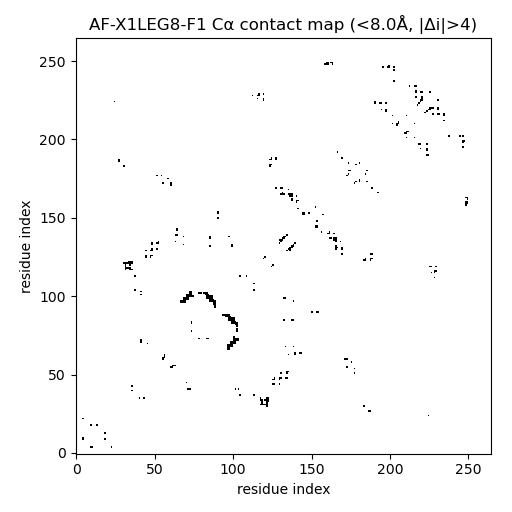0.068 1.00 85.12 200 PHE A C 1
ATOM 1653 O O . PHE A 1 200 ? 4.113 17.723 -0.288 1.00 85.12 200 PHE A O 1
ATOM 1660 N N . LYS A 1 201 ? 2.385 17.372 1.108 1.00 87.31 201 LYS A N 1
ATOM 1661 C CA . LYS A 1 201 ? 2.622 18.589 1.897 1.00 87.31 201 LYS A CA 1
ATOM 1662 C C . LYS A 1 201 ? 3.968 18.543 2.622 1.00 87.31 201 LYS A C 1
ATOM 1664 O O . LYS A 1 201 ? 4.650 19.563 2.672 1.00 87.31 201 LYS A O 1
ATOM 1669 N N . LEU A 1 202 ? 4.354 17.399 3.180 1.00 86.81 202 LEU A N 1
ATOM 1670 C CA . LEU A 1 202 ? 5.626 17.239 3.885 1.00 86.81 202 LEU A CA 1
ATOM 1671 C C . LEU A 1 202 ? 6.818 17.384 2.941 1.00 86.81 202 LEU A C 1
ATOM 1673 O O . LEU A 1 202 ? 7.732 18.138 3.262 1.00 86.81 202 LEU A O 1
ATOM 1677 N N . GLU A 1 203 ? 6.791 16.736 1.772 1.00 81.62 203 GLU A N 1
ATOM 1678 C CA . GLU A 1 203 ? 7.851 16.865 0.761 1.00 81.62 203 GLU A CA 1
ATOM 1679 C C . GLU A 1 203 ? 8.074 18.336 0.383 1.00 81.62 203 GLU A C 1
ATOM 1681 O O . GLU A 1 203 ? 9.212 18.804 0.369 1.00 81.62 203 GLU A O 1
ATOM 1686 N N . LEU A 1 204 ? 6.996 19.092 0.154 1.00 83.69 204 LEU A N 1
ATOM 1687 C CA . LEU A 1 204 ? 7.080 20.522 -0.143 1.00 83.69 204 LEU A CA 1
ATOM 1688 C C . LEU A 1 204 ? 7.680 21.336 1.008 1.00 83.69 204 LEU A C 1
ATOM 1690 O O . LEU A 1 204 ? 8.614 22.107 0.794 1.00 83.69 204 LEU A O 1
ATOM 1694 N N . ASN A 1 205 ? 7.165 21.161 2.226 1.00 84.88 205 ASN A N 1
ATOM 1695 C CA . ASN A 1 205 ? 7.575 21.976 3.371 1.00 84.88 205 ASN A CA 1
ATOM 1696 C C . ASN A 1 205 ? 9.008 21.678 3.828 1.00 84.88 205 ASN A C 1
ATOM 1698 O O . ASN A 1 205 ? 9.735 22.606 4.179 1.00 84.88 205 ASN A O 1
ATOM 1702 N N . ILE A 1 206 ? 9.438 20.413 3.799 1.00 81.94 206 ILE A N 1
ATOM 1703 C CA . ILE A 1 206 ? 10.808 20.028 4.166 1.00 81.94 206 ILE A CA 1
ATOM 1704 C C . ILE A 1 206 ? 11.810 20.639 3.178 1.00 81.94 206 ILE A C 1
ATOM 1706 O O . ILE A 1 206 ? 12.827 21.186 3.598 1.00 81.94 206 ILE A O 1
ATOM 1710 N N . HIS A 1 207 ? 11.521 20.605 1.872 1.00 78.00 207 HIS A N 1
ATOM 1711 C CA . HIS A 1 207 ? 12.431 21.144 0.855 1.00 78.00 207 HIS A CA 1
ATOM 1712 C C . HIS A 1 207 ? 12.420 22.673 0.752 1.00 78.00 207 HIS A C 1
ATOM 1714 O O . HIS A 1 207 ? 13.430 23.255 0.367 1.00 78.00 207 HIS A O 1
ATOM 1720 N N . GLN A 1 208 ? 11.321 23.329 1.128 1.00 82.88 208 GLN A N 1
ATOM 1721 C CA . GLN A 1 208 ? 11.253 24.791 1.237 1.00 82.88 208 GLN A CA 1
ATOM 1722 C C . GLN A 1 208 ? 11.824 25.321 2.566 1.00 82.88 208 GLN A C 1
ATOM 1724 O O . GLN A 1 208 ? 11.884 26.532 2.760 1.00 82.88 208 GLN A O 1
ATOM 1729 N N . GLY A 1 209 ? 12.254 24.437 3.477 1.00 72.50 209 GLY A N 1
ATOM 1730 C CA . GLY A 1 209 ? 12.826 24.807 4.776 1.00 72.50 209 GLY A CA 1
ATOM 1731 C C . GLY A 1 209 ? 11.796 25.235 5.829 1.00 72.50 209 GLY A C 1
ATOM 1732 O O . GLY A 1 209 ? 12.166 25.834 6.833 1.00 72.50 209 GLY A O 1
ATOM 1733 N N . GLY A 1 210 ? 10.510 24.941 5.619 1.00 77.44 210 GLY A N 1
ATOM 1734 C CA . GLY A 1 210 ? 9.409 25.397 6.473 1.00 77.44 210 GLY A CA 1
ATOM 1735 C C . GLY A 1 210 ? 9.044 24.471 7.638 1.00 77.44 210 GLY A C 1
ATOM 1736 O O . GLY A 1 210 ? 8.153 24.810 8.414 1.00 77.44 210 GLY A O 1
ATOM 1737 N N . MET A 1 211 ? 9.667 23.293 7.770 1.00 82.50 211 MET A N 1
ATOM 1738 C CA . MET A 1 211 ? 9.261 22.297 8.771 1.00 82.50 211 MET A CA 1
ATOM 1739 C C . MET A 1 211 ? 10.448 21.503 9.335 1.00 82.50 211 MET A C 1
ATOM 1741 O O . MET A 1 211 ? 11.265 20.981 8.577 1.00 82.50 211 MET A O 1
ATOM 1745 N N . THR A 1 212 ? 10.523 21.380 10.667 1.00 85.94 212 THR A N 1
ATOM 1746 C CA . THR A 1 212 ? 11.509 20.521 11.350 1.00 85.94 212 THR A CA 1
ATOM 1747 C C . THR A 1 212 ? 11.071 19.052 11.360 1.00 85.94 212 THR A C 1
ATOM 1749 O O . THR A 1 212 ? 9.910 18.731 11.084 1.00 85.94 212 THR A O 1
ATOM 1752 N N . LYS A 1 213 ? 11.982 18.138 11.725 1.00 84.56 213 LYS A N 1
ATOM 1753 C CA . LYS A 1 213 ? 11.679 16.706 11.894 1.00 84.56 213 LYS A CA 1
ATOM 1754 C C . LYS A 1 213 ? 10.544 16.477 12.893 1.00 84.56 213 LYS A C 1
ATOM 1756 O O . LYS A 1 213 ? 9.633 15.699 12.623 1.00 84.56 213 LYS A O 1
ATOM 1761 N N . GLU A 1 214 ? 10.564 17.183 14.014 1.00 87.44 214 GLU A N 1
ATOM 1762 C CA . GLU A 1 214 ? 9.577 17.057 15.088 1.00 87.44 214 GLU A CA 1
ATOM 1763 C C . GLU A 1 214 ? 8.203 17.533 14.616 1.00 87.44 214 GLU A C 1
ATOM 1765 O O . GLU A 1 214 ? 7.197 16.866 14.857 1.00 87.44 214 GLU A O 1
ATOM 1770 N N . MET A 1 215 ? 8.159 18.648 13.877 1.00 87.75 215 MET A N 1
ATOM 1771 C CA . MET A 1 215 ? 6.925 19.156 13.276 1.00 87.75 215 MET A CA 1
ATOM 1772 C C . MET A 1 215 ? 6.355 18.174 12.245 1.00 87.75 215 MET A C 1
ATOM 1774 O O . MET A 1 215 ? 5.148 17.934 12.238 1.00 87.75 215 MET A O 1
ATOM 1778 N N . ALA A 1 216 ? 7.206 17.570 11.410 1.00 87.06 216 ALA A N 1
ATOM 1779 C CA . ALA A 1 216 ? 6.789 16.587 10.413 1.00 87.06 216 ALA A CA 1
ATOM 1780 C C . ALA A 1 216 ? 6.226 15.313 11.061 1.00 87.06 216 ALA A C 1
ATOM 1782 O O . ALA A 1 216 ? 5.155 14.842 10.674 1.00 87.06 216 ALA A O 1
ATOM 1783 N N . ILE A 1 217 ? 6.901 14.785 12.086 1.00 88.50 217 ILE A N 1
ATOM 1784 C CA . ILE A 1 217 ? 6.436 13.621 12.853 1.00 88.50 217 ILE A CA 1
ATOM 1785 C C . ILE A 1 217 ? 5.112 13.931 13.558 1.00 88.50 217 ILE A C 1
ATOM 1787 O O . ILE A 1 217 ? 4.167 13.144 13.462 1.00 88.50 217 ILE A O 1
ATOM 1791 N N . ALA A 1 218 ? 4.995 15.090 14.211 1.00 88.31 218 ALA A N 1
ATOM 1792 C CA . ALA A 1 218 ? 3.751 15.512 14.851 1.00 88.31 218 ALA A CA 1
ATOM 1793 C C . ALA A 1 218 ? 2.604 15.649 13.837 1.00 88.31 218 ALA A C 1
ATOM 1795 O O . ALA A 1 218 ? 1.474 15.263 14.127 1.00 88.31 218 ALA A O 1
ATOM 1796 N N . TYR A 1 219 ? 2.888 16.154 12.635 1.00 88.69 219 TYR A N 1
ATOM 1797 C CA . TYR A 1 219 ? 1.900 16.288 11.569 1.00 88.69 219 TYR A CA 1
ATOM 1798 C C . TYR A 1 219 ? 1.426 14.921 11.042 1.00 88.69 219 TYR A C 1
ATOM 1800 O O . TYR A 1 219 ? 0.223 14.705 10.888 1.00 88.69 219 TYR A O 1
ATOM 1808 N N . MET A 1 220 ? 2.341 13.965 10.839 1.00 89.06 220 MET A N 1
ATOM 1809 C CA . MET A 1 220 ? 2.010 12.598 10.403 1.00 89.06 220 MET A CA 1
ATOM 1810 C C . MET A 1 220 ? 1.201 11.812 11.433 1.00 89.06 220 MET A C 1
ATOM 1812 O O . MET A 1 220 ? 0.267 11.099 11.063 1.00 89.06 220 MET A O 1
ATOM 1816 N N . THR A 1 221 ? 1.559 11.932 12.709 1.00 87.06 221 THR A N 1
ATOM 1817 C CA . THR A 1 221 ? 0.927 11.179 13.799 1.00 87.06 221 TH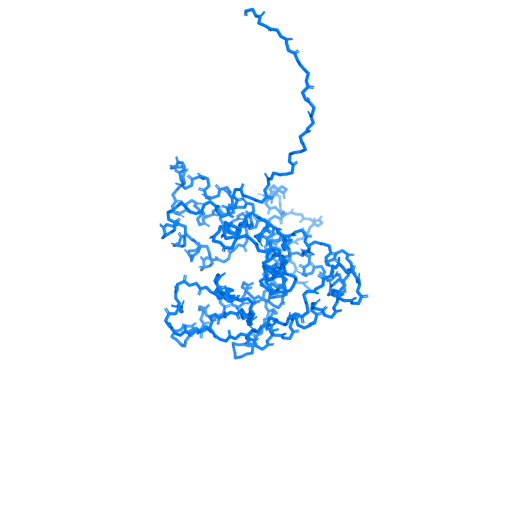R A CA 1
ATOM 1818 C C . THR A 1 221 ? -0.432 11.766 14.170 1.00 87.06 221 THR A C 1
ATOM 1820 O O . THR A 1 221 ? -1.424 11.041 14.177 1.00 87.06 221 THR A O 1
ATOM 1823 N N . ARG A 1 222 ? -0.514 13.085 14.399 1.00 84.69 222 ARG A N 1
ATOM 1824 C CA . ARG A 1 222 ? -1.762 13.752 14.815 1.00 84.69 222 ARG A CA 1
ATOM 1825 C C . ARG A 1 222 ? -2.763 13.903 13.677 1.00 84.69 222 ARG A C 1
ATOM 1827 O O . ARG A 1 222 ? -3.952 13.722 13.899 1.00 84.69 222 ARG A O 1
ATOM 1834 N N . GLY A 1 223 ? -2.290 14.264 12.483 1.00 81.50 223 GLY A N 1
ATOM 1835 C CA . GLY A 1 223 ? -3.154 14.524 11.330 1.00 81.50 223 GLY A CA 1
ATOM 1836 C C . GLY A 1 223 ? -3.363 13.313 10.424 1.00 81.50 223 GLY A C 1
ATOM 1837 O O . GLY A 1 223 ? -4.373 13.244 9.741 1.00 81.50 223 GLY A O 1
ATOM 1838 N N . GLY A 1 224 ? -2.416 12.371 10.387 1.00 84.62 224 GLY A N 1
ATOM 1839 C CA . GLY A 1 224 ? -2.446 11.225 9.469 1.00 84.62 224 GLY A CA 1
ATOM 1840 C C . GLY A 1 224 ? -2.739 9.878 10.116 1.00 84.62 224 GLY A C 1
ATOM 1841 O O . GLY A 1 224 ? -2.744 8.872 9.406 1.00 84.62 224 GLY A O 1
ATOM 1842 N N . PHE A 1 225 ? -2.942 9.839 11.437 1.00 88.62 225 PHE A N 1
ATOM 1843 C CA . PHE A 1 225 ? -3.184 8.611 12.204 1.00 88.62 225 PHE A CA 1
ATOM 1844 C C . PHE A 1 225 ? -2.115 7.524 11.964 1.00 88.62 225 PHE A C 1
ATOM 1846 O O . PHE A 1 225 ? -2.411 6.325 11.974 1.00 88.62 225 PHE A O 1
ATOM 1853 N N . GLN A 1 226 ? -0.878 7.946 11.672 1.00 86.62 226 GLN A N 1
ATOM 1854 C CA . GLN A 1 226 ? 0.273 7.060 11.481 1.00 86.62 226 GLN A CA 1
ATOM 1855 C C . GLN A 1 226 ? 0.885 6.701 12.837 1.00 86.62 226 GLN A C 1
ATOM 1857 O O . GLN A 1 226 ? 0.894 7.524 13.755 1.00 86.62 226 GLN A O 1
ATOM 1862 N N . THR A 1 227 ? 1.434 5.491 12.957 1.00 84.19 227 THR A N 1
ATOM 1863 C CA . THR A 1 227 ? 2.229 5.114 14.132 1.00 84.19 227 THR A CA 1
ATOM 1864 C C . THR A 1 227 ? 3.532 5.916 14.178 1.00 84.19 227 THR A C 1
ATOM 1866 O O . THR A 1 227 ? 4.049 6.352 13.146 1.00 84.19 227 THR A O 1
ATOM 1869 N N . GLN A 1 228 ? 4.086 6.098 15.380 1.00 83.12 228 GLN A N 1
ATOM 1870 C CA . GLN A 1 228 ? 5.355 6.810 15.572 1.00 83.12 228 GLN A CA 1
ATOM 1871 C C . GLN A 1 228 ? 6.486 6.181 14.741 1.00 83.12 228 GLN A C 1
ATOM 1873 O O . GLN A 1 228 ? 7.185 6.887 14.018 1.00 83.12 228 GLN A O 1
ATOM 1878 N N . ALA A 1 229 ? 6.592 4.850 14.771 1.00 80.00 229 ALA A N 1
ATOM 1879 C CA . ALA A 1 229 ? 7.596 4.103 14.017 1.00 80.00 229 ALA A CA 1
ATOM 1880 C C . ALA A 1 229 ? 7.480 4.335 12.499 1.00 80.00 229 ALA A C 1
ATOM 1882 O O . ALA A 1 229 ? 8.483 4.519 11.810 1.00 80.00 229 ALA A O 1
ATOM 1883 N N . GLU A 1 230 ? 6.256 4.381 11.961 1.00 81.75 230 GLU A N 1
ATOM 1884 C CA . GLU A 1 230 ? 6.038 4.650 10.537 1.00 81.75 230 GLU A CA 1
ATOM 1885 C C . GLU A 1 230 ? 6.399 6.095 10.161 1.00 81.75 230 GLU A C 1
ATOM 1887 O O . GLU A 1 230 ? 6.992 6.329 9.103 1.00 81.75 230 GLU A O 1
ATOM 1892 N N . ALA A 1 231 ? 6.077 7.058 11.028 1.00 84.31 231 ALA A N 1
ATOM 1893 C CA . ALA A 1 231 ? 6.409 8.466 10.834 1.00 84.31 231 ALA A CA 1
ATOM 1894 C C . ALA A 1 231 ? 7.932 8.702 10.842 1.00 84.31 231 ALA A C 1
ATOM 1896 O O . ALA A 1 231 ? 8.458 9.395 9.968 1.00 84.31 231 ALA A O 1
ATOM 1897 N N . GLU A 1 232 ? 8.657 8.090 11.779 1.00 83.00 232 GLU A N 1
ATOM 1898 C CA . GLU A 1 232 ? 10.120 8.176 11.876 1.00 83.00 232 GLU A CA 1
ATOM 1899 C C . GLU A 1 232 ? 10.810 7.550 10.662 1.00 83.00 232 GLU A C 1
ATOM 1901 O O . GLU A 1 232 ? 11.599 8.218 9.987 1.00 83.00 232 GLU A O 1
ATOM 1906 N N . ARG A 1 233 ? 10.426 6.317 10.309 1.00 78.56 233 ARG A N 1
ATOM 1907 C CA . ARG A 1 233 ? 10.932 5.602 9.128 1.00 78.56 233 ARG A CA 1
ATOM 1908 C C . ARG A 1 233 ? 10.727 6.403 7.845 1.00 78.56 233 ARG A C 1
ATOM 1910 O O . ARG A 1 233 ? 11.590 6.456 6.964 1.00 78.56 233 ARG A O 1
ATOM 1917 N N . LYS A 1 234 ? 9.562 7.038 7.708 1.00 78.81 234 LYS A N 1
ATOM 1918 C CA . LYS A 1 234 ? 9.274 7.902 6.566 1.00 78.81 234 LYS A CA 1
ATOM 1919 C C . LYS A 1 234 ? 10.169 9.138 6.565 1.00 78.81 234 LYS A C 1
ATOM 1921 O O . LYS A 1 234 ? 10.701 9.479 5.507 1.00 78.81 234 LYS A O 1
ATOM 1926 N N . MET A 1 235 ? 10.376 9.775 7.715 1.00 80.56 235 MET A N 1
ATOM 1927 C CA . MET A 1 235 ? 11.242 10.946 7.809 1.00 80.56 235 MET A CA 1
ATOM 1928 C C . MET A 1 235 ? 12.679 10.629 7.371 1.00 80.56 235 MET A C 1
ATOM 1930 O O . MET A 1 235 ? 13.262 11.367 6.577 1.00 80.56 235 MET A O 1
ATOM 1934 N N . GLU A 1 236 ? 13.226 9.493 7.803 1.00 75.38 236 GLU A N 1
ATOM 1935 C CA . GLU A 1 236 ? 14.542 9.013 7.358 1.00 75.38 236 GLU A CA 1
ATOM 1936 C C . GLU A 1 236 ? 14.593 8.792 5.839 1.00 75.38 236 GLU A C 1
ATOM 1938 O O . GLU A 1 236 ? 15.569 9.151 5.167 1.00 75.38 236 GLU A O 1
ATOM 1943 N N . SER A 1 237 ? 13.509 8.274 5.253 1.00 70.88 237 SER A N 1
ATOM 1944 C CA . SER A 1 237 ? 13.401 8.149 3.798 1.00 70.88 237 SER A CA 1
ATOM 1945 C C . SER A 1 237 ? 13.353 9.502 3.071 1.00 70.88 237 SER A C 1
ATOM 1947 O O . SER A 1 237 ? 13.797 9.545 1.923 1.00 70.88 237 SER A O 1
ATOM 1949 N N . HIS A 1 238 ? 12.796 10.567 3.657 1.00 69.38 238 HIS A N 1
ATOM 1950 C CA . HIS A 1 238 ? 12.751 11.894 3.023 1.00 69.38 238 HIS A CA 1
ATOM 1951 C C . HIS A 1 238 ? 14.124 12.579 3.035 1.00 69.38 238 HIS A C 1
ATOM 1953 O O . HIS A 1 238 ? 14.525 13.135 2.015 1.00 69.38 238 HIS A O 1
ATOM 1959 N N . TYR A 1 239 ? 14.888 12.469 4.127 1.00 66.50 239 TYR A N 1
ATOM 1960 C CA . TYR A 1 239 ? 16.249 13.022 4.196 1.00 66.50 239 TYR A CA 1
ATOM 1961 C C . TYR A 1 239 ? 17.250 12.274 3.309 1.00 66.50 239 TYR A C 1
ATOM 1963 O O . TYR A 1 239 ? 18.069 12.898 2.638 1.00 66.50 239 TYR A O 1
ATOM 1971 N N . SER A 1 240 ? 17.178 10.940 3.271 1.00 57.38 240 SER A N 1
ATOM 1972 C CA . SER A 1 240 ? 18.102 10.119 2.468 1.00 57.38 240 SER A CA 1
ATOM 1973 C C . SER A 1 240 ? 17.876 10.238 0.958 1.00 57.38 240 SER A C 1
ATOM 1975 O O . SER A 1 240 ? 18.770 9.939 0.168 1.00 57.38 240 SER A O 1
ATOM 1977 N N . LYS A 1 241 ? 16.685 10.670 0.527 1.00 55.66 241 LYS A N 1
ATOM 1978 C CA . LYS A 1 241 ? 16.321 10.804 -0.888 1.00 55.66 241 LYS A CA 1
ATOM 1979 C C . LYS A 1 241 ? 16.162 12.274 -1.258 1.00 55.66 241 LYS A C 1
ATOM 1981 O O . LYS A 1 241 ? 15.060 12.716 -1.574 1.00 55.66 241 LYS A O 1
ATOM 1986 N N . ALA A 1 242 ? 17.273 13.011 -1.271 1.00 35.50 242 ALA A N 1
ATOM 1987 C CA . ALA A 1 242 ? 17.306 14.364 -1.817 1.00 35.50 242 ALA A CA 1
ATOM 1988 C C . ALA A 1 242 ? 16.716 14.372 -3.243 1.00 35.50 242 ALA A C 1
ATOM 1990 O O . ALA A 1 242 ? 17.234 13.724 -4.151 1.00 35.50 242 ALA A O 1
ATOM 1991 N N . CYS A 1 243 ? 15.595 15.075 -3.414 1.00 38.06 243 CYS A N 1
ATOM 1992 C CA . CYS A 1 243 ? 14.963 15.384 -4.695 1.00 38.06 243 CYS A CA 1
ATOM 1993 C C . CYS A 1 243 ? 14.617 14.173 -5.589 1.00 38.06 243 CYS A C 1
ATOM 1995 O O . CYS A 1 243 ? 15.024 14.063 -6.745 1.00 38.06 243 CYS A O 1
ATOM 1997 N N . ARG A 1 244 ? 13.769 13.272 -5.088 1.00 40.75 244 ARG A N 1
ATOM 1998 C CA . ARG A 1 244 ? 12.848 12.530 -5.962 1.00 40.75 244 ARG A CA 1
ATOM 1999 C C . ARG A 1 244 ? 11.453 13.013 -5.605 1.00 40.75 244 ARG A C 1
ATOM 2001 O O . ARG A 1 244 ? 10.867 12.454 -4.691 1.00 40.75 244 ARG A O 1
ATOM 2008 N N . LEU A 1 245 ? 10.972 14.058 -6.289 1.00 41.81 245 LEU A N 1
ATOM 2009 C CA . LEU A 1 245 ? 9.583 14.539 -6.244 1.00 41.81 245 LEU A CA 1
ATOM 2010 C C . LEU A 1 245 ? 8.654 13.356 -6.544 1.00 41.81 245 LEU A C 1
ATOM 2012 O O . LEU A 1 245 ? 8.320 13.076 -7.695 1.00 41.81 245 LEU A O 1
ATOM 2016 N N . ARG A 1 246 ? 8.332 12.574 -5.511 1.00 45.69 246 ARG A N 1
ATOM 2017 C CA . ARG A 1 246 ? 7.632 11.298 -5.648 1.00 45.69 246 ARG A CA 1
ATOM 2018 C C . ARG A 1 246 ? 6.148 11.554 -5.782 1.00 45.69 246 ARG A C 1
ATOM 2020 O O . ARG A 1 246 ? 5.486 10.745 -6.423 1.00 45.69 246 ARG A O 1
ATOM 2027 N N . LEU A 1 247 ? 5.663 12.659 -5.204 1.00 39.72 247 LEU A N 1
ATOM 2028 C CA . LEU A 1 247 ? 4.245 12.983 -5.087 1.00 39.72 247 LEU A CA 1
ATOM 2029 C C . LEU A 1 247 ? 3.748 14.154 -5.939 1.00 39.72 247 LEU A C 1
ATOM 2031 O O . LEU A 1 247 ? 2.548 14.274 -6.162 1.00 39.72 247 LEU A O 1
ATOM 2035 N N . HIS A 1 248 ? 4.638 14.958 -6.519 1.00 37.12 248 HIS A N 1
ATOM 2036 C CA . HIS A 1 248 ? 4.243 16.091 -7.373 1.00 37.12 248 HIS A CA 1
ATOM 2037 C C . HIS A 1 248 ? 3.560 15.694 -8.693 1.00 37.12 248 HIS A C 1
ATOM 2039 O O . HIS A 1 248 ? 3.133 16.538 -9.474 1.00 37.12 248 HIS A O 1
ATOM 2045 N N . LEU A 1 249 ? 3.477 14.392 -8.935 1.00 36.81 249 LEU A N 1
ATOM 2046 C CA . LEU A 1 249 ? 3.103 13.782 -10.193 1.00 36.81 249 LEU A CA 1
ATOM 2047 C C . LEU A 1 249 ? 1.738 13.074 -10.138 1.00 36.81 249 LEU A C 1
ATOM 2049 O O . LEU A 1 249 ? 1.296 12.526 -11.141 1.00 36.81 249 LEU A O 1
ATOM 2053 N N . TYR A 1 250 ? 1.061 13.093 -8.986 1.00 40.53 250 TYR A N 1
ATOM 2054 C CA . TYR A 1 250 ? -0.273 12.501 -8.826 1.00 40.53 250 TYR A CA 1
ATOM 2055 C C . TYR A 1 250 ? -1.413 13.446 -9.224 1.00 40.53 250 TYR A C 1
ATOM 2057 O O . TYR A 1 250 ? -2.540 12.991 -9.381 1.00 40.53 250 TYR A O 1
ATOM 2065 N N . TRP A 1 251 ? -1.145 14.747 -9.381 1.00 30.95 251 TRP A N 1
ATOM 2066 C CA . TRP A 1 251 ? -2.197 15.755 -9.520 1.00 30.95 251 TRP A CA 1
ATOM 2067 C C . TRP A 1 251 ? -1.897 16.775 -10.622 1.00 30.95 251 TRP A C 1
ATOM 2069 O O . TRP A 1 251 ? -1.532 17.913 -10.351 1.00 30.95 251 TRP A O 1
ATOM 2079 N N . PHE A 1 252 ? -2.060 16.355 -11.877 1.00 25.16 252 PHE A N 1
ATOM 2080 C CA . PHE A 1 252 ? -2.321 17.260 -13.004 1.00 25.16 252 PHE A CA 1
ATOM 2081 C C . PHE A 1 252 ? -3.206 16.566 -14.057 1.00 25.16 252 PHE A C 1
ATOM 2083 O O . PHE A 1 252 ? -2.697 16.092 -15.071 1.00 25.16 252 PHE A O 1
ATOM 2090 N N . PRO A 1 253 ? -4.541 16.521 -13.889 1.00 31.23 253 PRO A N 1
ATOM 2091 C CA . PRO A 1 253 ? -5.452 16.431 -15.016 1.00 31.23 253 PRO A CA 1
ATOM 2092 C C . PRO A 1 253 ? -5.818 17.865 -15.428 1.00 31.23 253 PRO A C 1
ATOM 2094 O O . PRO A 1 253 ? -6.872 18.389 -15.084 1.00 31.23 253 PRO A O 1
ATOM 2097 N N . GLY A 1 254 ? -4.894 18.545 -16.108 1.00 26.47 254 GLY A N 1
ATOM 2098 C CA . GLY A 1 254 ? -5.135 19.858 -16.707 1.00 26.47 254 GLY A CA 1
ATOM 2099 C C . GLY A 1 254 ? -5.405 19.700 -18.198 1.00 26.47 254 GLY A C 1
ATOM 2100 O O . GLY A 1 254 ? -4.470 19.588 -18.983 1.00 26.47 254 GLY A O 1
ATOM 2101 N N . ASN A 1 255 ? -6.680 19.654 -18.571 1.00 26.73 255 ASN A N 1
ATOM 2102 C CA . ASN A 1 255 ? -7.162 19.648 -19.951 1.00 26.73 255 ASN A CA 1
ATOM 2103 C C . ASN A 1 255 ? -6.532 20.812 -20.763 1.00 26.73 255 ASN A C 1
ATOM 2105 O O . ASN A 1 255 ? -6.641 21.960 -20.322 1.00 26.73 255 ASN A O 1
ATOM 2109 N N . PRO A 1 256 ? -5.899 20.582 -21.934 1.00 35.44 256 PRO A N 1
ATOM 2110 C CA . PRO A 1 256 ? -5.418 21.653 -22.803 1.00 35.44 256 PRO A CA 1
ATOM 2111 C C . PRO A 1 256 ? -6.601 22.282 -23.559 1.00 35.44 256 PRO A C 1
ATOM 2113 O O . PRO A 1 256 ? -6.863 22.014 -24.731 1.00 35.44 256 PRO A O 1
ATOM 2116 N N . GLY A 1 257 ? -7.354 23.127 -22.860 1.00 29.06 257 GLY A N 1
ATOM 2117 C CA . GLY A 1 257 ? -8.453 23.905 -23.418 1.00 29.06 257 GLY A CA 1
ATOM 2118 C C . GLY A 1 257 ? -7.969 25.193 -24.084 1.00 29.06 257 GLY A C 1
ATOM 2119 O O . GLY A 1 257 ? -7.863 26.214 -23.425 1.00 29.06 257 GLY A O 1
ATOM 2120 N N . HIS A 1 258 ? -7.736 25.120 -25.395 1.00 29.67 258 HIS A N 1
ATOM 2121 C CA . HIS A 1 258 ? -7.961 26.179 -26.393 1.00 29.67 258 HIS A CA 1
ATOM 2122 C C . HIS A 1 258 ? -7.229 27.526 -26.236 1.00 29.67 258 HIS A C 1
ATOM 2124 O O . HIS A 1 258 ? -7.602 28.406 -25.466 1.00 29.67 258 HIS A O 1
ATOM 2130 N N . GLY A 1 259 ? -6.265 27.745 -27.135 1.00 29.86 259 GLY A N 1
ATOM 2131 C CA . GLY A 1 259 ? -5.782 29.077 -27.477 1.00 29.86 259 GLY A CA 1
ATOM 2132 C C . GLY A 1 259 ? -6.818 29.905 -28.248 1.00 29.86 259 GLY A C 1
ATOM 2133 O O . GLY A 1 259 ? -7.511 29.389 -29.121 1.00 29.86 259 GLY A O 1
ATOM 2134 N N . LYS A 1 260 ? -6.871 31.194 -27.903 1.00 30.62 260 LYS A N 1
ATOM 2135 C CA . LYS A 1 260 ? -7.289 32.409 -28.642 1.00 30.62 260 LYS A CA 1
ATOM 2136 C C . LYS A 1 260 ? -7.104 33.531 -27.605 1.00 30.62 260 LYS A C 1
ATOM 2138 O O . LYS A 1 260 ? -7.666 33.414 -26.530 1.00 30.62 260 LYS A O 1
ATOM 2143 N N . GLY A 1 261 ? -6.346 34.609 -27.733 1.00 28.47 261 GLY A N 1
ATOM 2144 C CA . GLY A 1 261 ? -5.564 35.256 -28.776 1.00 28.47 261 GLY A CA 1
ATOM 2145 C C . GLY A 1 261 ? -5.472 36.735 -28.350 1.00 28.47 261 GLY A C 1
ATOM 2146 O O . GLY A 1 261 ? -6.490 37.255 -27.925 1.00 28.47 261 GLY A O 1
ATOM 2147 N N . ILE A 1 262 ? -4.288 37.362 -28.471 1.00 31.72 262 ILE A N 1
ATOM 2148 C CA . ILE A 1 262 ? -4.057 38.799 -28.781 1.00 31.72 262 ILE A CA 1
ATOM 2149 C C . ILE A 1 262 ? -4.656 39.818 -27.761 1.00 31.72 262 ILE A C 1
ATOM 2151 O O . ILE A 1 262 ? -5.852 39.864 -27.545 1.00 31.72 262 ILE A O 1
ATOM 2155 N N . GLN A 1 263 ? -3.907 40.714 -27.104 1.00 30.33 263 GLN A N 1
ATOM 2156 C CA . GLN A 1 263 ? -3.174 41.831 -27.711 1.00 30.33 263 GLN A CA 1
ATOM 2157 C C . GLN A 1 263 ? -2.253 42.516 -26.683 1.00 30.33 263 GLN A C 1
ATOM 2159 O O . GLN A 1 263 ? -2.554 42.571 -25.494 1.00 30.33 263 GLN A O 1
ATOM 2164 N N . LYS A 1 264 ? -1.139 43.054 -27.187 1.00 32.88 264 LYS A N 1
ATOM 2165 C CA . LYS A 1 264 ? -0.221 43.965 -26.497 1.00 32.88 264 LYS A CA 1
ATOM 2166 C C . LYS A 1 264 ? -0.890 45.313 -26.199 1.00 32.88 264 LYS A C 1
ATOM 2168 O O . LYS A 1 264 ? -1.561 45.846 -27.081 1.00 32.88 264 LYS A O 1
ATOM 2173 N N . SER A 1 265 ? -0.531 45.905 -25.063 1.00 40.75 265 SER A N 1
ATOM 2174 C CA . SER A 1 265 ? -0.196 47.330 -24.926 1.00 40.75 265 SER A CA 1
ATOM 2175 C C . SER A 1 265 ? 0.865 47.467 -23.847 1.00 40.75 265 SER A C 1
ATOM 2177 O O . SER A 1 265 ? 0.579 46.968 -22.735 1.00 40.75 265 SER A O 1
#

pLDDT: mean 81.47, std 17.04, range [25.16, 96.0]

Foldseek 3Di:
DDDPADPVDGDPPDDPVRNVLVRLLVVLQVQLVAFDDLVCLLVLLVVLLVLLVVLCVVLVLDDADPAAEAEEAAPPVCAPVDQWDWDDDDLPDLDDHIYIHGHRDDPPDDPVRVSLVSSLVHSLVSNLVSLCPHVVHLVGVLVVLSVVDDSCCSVDPPLLCSRQVSLVSSVVSLVSQPVNNPVSNVSSNVLVVQLLVLVLVCLVCVVVVNDDLVRSLCCCVSVSVHDSVVSNVVSVVSVVDPDPSNRVSNDDPDDPPDDDDDDDD

Sequence (265 aa):
MDPKINLDNPPPNLNEDQLINTTVAHVLDKIKVERVAKEDYINRIKTSAEEIKNFIIQNEVIELPENNLDIVPMPHEFQGITWTRLTSPGVYEGSGTFSLQITPIPEDWEEDQTKSFFEEYNNFLIYLWTIRKAYPGQFVPLFYTRKNPSLVRNLYPNMPLIKGWPIILEEELIFKGFGNYDLRLRLNQLKLLLKAVIDFKLELNIHQGGMTKEMAIAYMTRGGFQTQAEAERKMESHYSKACRLRLHLYWFPGNPGHGKGIQKS

Organism: NCBI:txid412755

Solvent-accessible surface area (backbone atoms only — not comparable to full-atom values): 15683 Å² total; per-residue (Å²): 135,86,71,97,64,50,84,95,63,61,66,92,89,54,56,72,68,55,50,50,51,54,50,53,50,52,53,50,66,61,54,27,72,49,50,71,57,83,89,45,47,68,57,48,48,53,53,46,32,50,54,43,46,52,49,33,60,78,66,65,71,61,90,73,68,93,70,71,71,45,77,41,77,40,59,74,92,52,47,92,78,47,66,67,44,81,46,62,52,54,88,88,44,94,71,70,66,35,33,41,26,34,46,69,83,67,86,88,56,51,71,68,57,53,48,56,48,33,37,64,53,8,59,51,41,45,46,56,49,30,29,48,57,50,40,64,11,36,51,47,59,54,50,58,54,56,76,66,67,42,74,65,50,62,76,56,61,65,58,37,57,36,65,33,50,20,62,60,50,52,54,53,43,40,75,75,38,52,79,76,54,39,63,68,44,53,49,46,49,51,43,54,51,47,38,53,55,50,48,42,54,47,56,51,31,49,76,72,68,72,52,54,72,68,55,51,37,50,46,35,34,75,74,36,74,40,54,70,70,59,32,52,55,48,50,55,53,54,68,75,44,75,86,64,80,78,56,79,46,65,75,77,93,72,79,89,76,76,93,84,78,90,82,91,132

InterPro domains:
  IPR010281 Protein of unknown function DUF885 [PF05960] (24-236)

Nearest PDB structures (foldseek):
  3u24-assembly1_A  TM=8.653E-01  e=1.162E-10  Shewanella oneidensis MR-1
  3o0y-assembly2_B  TM=6.952E-01  e=5.127E-06  Colwellia psychrerythraea 34H
  3o0y-assembly1_A  TM=6.945E-01  e=2.141E-05  Colwellia psychrerythraea 34H